Protein AF-A0A2T6ZGA3-F1 (afdb_monomer_lite)

Radius of gyration: 27.66 Å; chains: 1; bounding box: 71×68×69 Å

Sequence (304 aa):
MPIRYFTYHKRGYQYFLADLCYFVNLLLLLNIWIFPNSRRLMISTYCLAYGNNAWAIAMWRNSLVFHSLDKVTSLFIHIMPPVVLHCLVHLLDQDLVDSRFPSISRVKGVEKYGLIEMVIWATVPYGIWQLSYHLFITVRRREKIAAGRPTSFTWLRKSYSKTWIGKLVLRLPETAQEPAFMLIQYSYAVLTMLPCPFWFYHRSFSALFLTAVGLWSIYNGATYYIDVFGKRFQNELEQLKKDVAKWQSSPRLNESNEDTKYLEPLNLTTKTITETTATDRGEKKLDGSEVRERTITSSVTTET

Organism: Tuber borchii (NCBI:txid42251)

pLDDT: mean 79.25, std 21.62, range [29.56, 98.12]

Structure (mmCIF, N/CA/C/O backbone):
data_AF-A0A2T6ZGA3-F1
#
_entry.id   AF-A0A2T6ZGA3-F1
#
loop_
_atom_site.group_PDB
_atom_site.id
_atom_site.type_symbol
_atom_site.label_atom_id
_atom_site.label_alt_id
_atom_site.label_comp_id
_atom_site.label_asym_id
_atom_site.label_entity_id
_atom_site.label_seq_id
_atom_site.pdbx_PDB_ins_code
_atom_site.Cartn_x
_atom_site.Cartn_y
_atom_site.Cartn_z
_atom_site.occupancy
_atom_site.B_iso_or_equiv
_atom_site.auth_seq_id
_atom_site.auth_comp_id
_atom_site.auth_asym_id
_atom_site.auth_atom_id
_atom_site.pdbx_PDB_model_num
ATOM 1 N N . MET A 1 1 ? -6.926 9.440 -11.689 1.00 72.88 1 MET A N 1
ATOM 2 C CA . MET A 1 1 ? -7.323 8.086 -12.148 1.00 72.88 1 MET A CA 1
ATOM 3 C C . MET A 1 1 ? -7.643 7.998 -13.643 1.00 72.88 1 MET A C 1
ATOM 5 O O . MET A 1 1 ? -7.033 7.147 -14.284 1.00 72.88 1 MET A O 1
ATOM 9 N N . PRO A 1 2 ? -8.487 8.865 -14.241 1.00 79.62 2 PRO A N 1
ATOM 10 C CA . PRO A 1 2 ? -8.852 8.759 -15.664 1.00 79.62 2 PRO A CA 1
ATOM 11 C C . PRO A 1 2 ? -7.653 8.813 -16.623 1.00 79.62 2 PRO A C 1
ATOM 13 O O . PRO A 1 2 ? -7.498 7.947 -17.476 1.00 79.62 2 PRO A O 1
ATOM 16 N N . ILE A 1 3 ? -6.725 9.754 -16.414 1.00 80.81 3 ILE A N 1
ATOM 17 C CA . ILE A 1 3 ? -5.500 9.880 -17.229 1.00 80.81 3 ILE A CA 1
ATOM 18 C C . ILE A 1 3 ? -4.675 8.585 -17.212 1.00 80.81 3 ILE A C 1
ATOM 20 O O . ILE A 1 3 ? -4.192 8.130 -18.251 1.00 80.81 3 ILE A O 1
ATOM 24 N N . ARG A 1 4 ? -4.542 7.956 -16.038 1.00 82.94 4 ARG A N 1
ATOM 25 C CA . ARG A 1 4 ? -3.807 6.695 -15.884 1.00 82.94 4 ARG A CA 1
ATOM 26 C C . ARG A 1 4 ? -4.521 5.543 -16.583 1.00 82.94 4 ARG A C 1
ATOM 28 O O . ARG A 1 4 ? -3.853 4.765 -17.252 1.00 82.94 4 ARG A O 1
ATOM 35 N N . TYR A 1 5 ? -5.852 5.483 -16.502 1.00 80.88 5 TYR A N 1
ATOM 36 C CA . TYR A 1 5 ? -6.657 4.508 -17.242 1.00 80.88 5 TYR A CA 1
ATOM 37 C C . TYR A 1 5 ? -6.384 4.593 -18.749 1.00 80.88 5 TYR A C 1
ATOM 39 O O . TYR A 1 5 ? -5.987 3.591 -19.345 1.00 80.88 5 TYR A O 1
ATOM 47 N N . PHE A 1 6 ? -6.480 5.782 -19.351 1.00 83.50 6 PHE A N 1
ATOM 48 C CA . PHE A 1 6 ? -6.209 5.961 -20.783 1.00 83.50 6 PHE A CA 1
ATOM 49 C C . PHE A 1 6 ? -4.754 5.650 -21.155 1.00 83.50 6 PHE A C 1
ATOM 51 O O . PHE A 1 6 ? -4.496 4.926 -22.117 1.00 83.50 6 PHE A O 1
ATOM 58 N N . THR A 1 7 ? -3.794 6.149 -20.375 1.00 79.12 7 THR A N 1
ATOM 59 C CA . THR A 1 7 ? -2.362 5.934 -20.636 1.00 79.12 7 THR A CA 1
ATOM 60 C C . THR A 1 7 ? -1.991 4.452 -20.550 1.00 79.12 7 THR A C 1
ATOM 62 O O . THR A 1 7 ? -1.248 3.953 -21.393 1.00 79.12 7 THR A O 1
ATOM 65 N N . TYR A 1 8 ? -2.528 3.717 -19.572 1.00 79.62 8 TYR A N 1
ATOM 66 C CA . TYR A 1 8 ? -2.206 2.300 -19.385 1.00 79.62 8 TYR A CA 1
ATOM 67 C C . TYR A 1 8 ? -2.860 1.430 -20.451 1.00 79.62 8 TYR A C 1
ATOM 69 O O . TYR A 1 8 ? -2.229 0.483 -20.907 1.00 79.62 8 TYR A O 1
ATOM 77 N N . HIS A 1 9 ? -4.062 1.779 -20.917 1.00 79.75 9 HIS A N 1
ATOM 78 C CA . HIS A 1 9 ? -4.669 1.105 -22.066 1.00 79.75 9 HIS A CA 1
ATOM 79 C C . HIS A 1 9 ? -3.848 1.316 -23.342 1.00 79.75 9 HIS A C 1
ATOM 81 O O . HIS A 1 9 ? -3.574 0.347 -24.045 1.00 79.75 9 HIS A O 1
ATOM 87 N N . LYS A 1 10 ? -3.372 2.544 -23.602 1.00 80.00 10 LYS A N 1
ATOM 88 C CA . LYS A 1 10 ? -2.491 2.829 -24.750 1.00 80.00 10 LYS A CA 1
ATOM 89 C C . LYS A 1 10 ? -1.162 2.066 -24.681 1.00 80.00 10 LYS A C 1
ATOM 91 O O . LYS A 1 10 ? -0.664 1.625 -25.707 1.00 80.00 10 LYS A O 1
ATOM 96 N N . ARG A 1 11 ? -0.602 1.882 -23.479 1.00 74.38 11 ARG A N 1
ATOM 97 C CA . ARG A 1 11 ? 0.666 1.158 -23.252 1.00 74.38 11 ARG A CA 1
ATOM 98 C C . ARG A 1 11 ? 0.510 -0.363 -23.101 1.00 74.38 11 ARG A C 1
ATOM 100 O O . ARG A 1 11 ? 1.510 -1.061 -22.981 1.00 74.38 11 ARG A O 1
ATOM 107 N N . GLY A 1 12 ? -0.718 -0.887 -23.075 1.00 72.69 12 GLY A N 1
ATOM 108 C CA . GLY A 1 12 ? -0.993 -2.311 -22.843 1.00 72.69 12 GLY A CA 1
ATOM 109 C C . GLY A 1 12 ? -0.899 -2.767 -21.376 1.00 72.69 12 GLY A C 1
ATOM 110 O O . GLY A 1 12 ? -1.036 -3.961 -21.108 1.00 72.69 12 GLY A O 1
ATOM 111 N N . TYR A 1 13 ? -0.722 -1.838 -20.431 1.00 72.75 13 TYR A N 1
ATOM 112 C CA . TYR A 1 13 ? -0.588 -2.065 -18.984 1.00 72.75 13 TYR A CA 1
ATOM 113 C C . TYR A 1 13 ? -1.923 -2.098 -18.223 1.00 72.75 13 TYR A C 1
ATOM 115 O O . TYR A 1 13 ? -1.934 -2.045 -16.996 1.00 72.75 13 TYR A O 1
ATOM 123 N N . GLN A 1 14 ? -3.070 -2.190 -18.903 1.00 73.88 14 GLN A N 1
ATOM 124 C CA . GLN A 1 14 ? -4.384 -2.095 -18.250 1.00 73.88 14 GLN A CA 1
ATOM 125 C C . GLN A 1 14 ? -4.624 -3.097 -17.104 1.00 73.88 14 GLN A C 1
ATOM 127 O O . GLN A 1 14 ? -5.413 -2.807 -16.212 1.00 73.88 14 GLN A O 1
ATOM 132 N N . TYR A 1 15 ? -3.942 -4.247 -17.085 1.00 74.25 15 TYR A N 1
ATOM 133 C CA . TYR A 1 15 ? -4.119 -5.250 -16.028 1.00 74.25 15 TYR A CA 1
ATOM 134 C C . TYR A 1 15 ? -3.478 -4.862 -14.689 1.00 74.25 15 TYR A C 1
ATOM 136 O O . TYR A 1 15 ? -3.926 -5.348 -13.657 1.00 74.25 15 TYR A O 1
ATOM 144 N N . PHE A 1 16 ? -2.526 -3.925 -14.682 1.00 72.19 16 PHE A N 1
ATOM 145 C CA . PHE A 1 16 ? -1.988 -3.348 -13.445 1.00 72.19 16 PHE A CA 1
ATOM 146 C C . PHE A 1 16 ? -3.025 -2.490 -12.699 1.00 72.19 16 PHE A C 1
ATOM 148 O O . PHE A 1 16 ? -2.904 -2.273 -11.500 1.00 72.19 16 PHE A O 1
ATOM 155 N N . LEU A 1 17 ? -4.091 -2.021 -13.368 1.00 76.69 17 LEU A N 1
ATOM 156 C CA . LEU A 1 17 ? -5.188 -1.315 -12.685 1.00 76.69 17 LEU A CA 1
ATOM 157 C C . LEU A 1 17 ? -6.078 -2.254 -11.857 1.00 76.69 17 LEU A C 1
ATOM 159 O O . LEU A 1 17 ? -6.877 -1.773 -11.059 1.00 76.69 17 LEU A O 1
ATOM 163 N N . ALA A 1 18 ? -5.951 -3.571 -12.041 1.00 78.50 18 ALA A N 1
ATOM 164 C CA . ALA A 1 18 ? -6.666 -4.574 -11.257 1.00 78.50 18 ALA A CA 1
ATOM 165 C C . ALA A 1 18 ? -5.862 -5.056 -10.034 1.00 78.50 18 ALA A C 1
ATOM 167 O O . ALA A 1 18 ? -6.292 -5.987 -9.354 1.00 78.50 18 ALA A O 1
ATOM 168 N N . ASP A 1 19 ? -4.703 -4.451 -9.755 1.00 85.06 19 ASP A N 1
ATOM 169 C CA . ASP A 1 19 ? -3.862 -4.832 -8.623 1.00 85.06 19 ASP A CA 1
ATOM 170 C C . ASP A 1 19 ? -4.505 -4.522 -7.267 1.00 85.06 19 ASP A C 1
ATOM 172 O O . ASP A 1 19 ? -5.371 -3.651 -7.130 1.00 85.06 19 ASP A O 1
ATOM 176 N N . LEU A 1 20 ? -4.029 -5.231 -6.238 1.00 89.50 20 LEU A N 1
ATOM 177 C CA . LEU A 1 20 ? -4.560 -5.173 -4.878 1.00 89.50 20 LEU A CA 1
ATOM 178 C C . LEU A 1 20 ? -4.612 -3.745 -4.332 1.00 89.50 20 LEU A C 1
ATOM 180 O O . LEU A 1 20 ? -5.568 -3.388 -3.654 1.00 89.50 20 LEU A O 1
ATOM 184 N N . CYS A 1 21 ? -3.634 -2.896 -4.657 1.00 93.69 21 CYS A N 1
ATOM 185 C CA . CYS A 1 21 ? -3.604 -1.529 -4.149 1.00 93.69 21 CYS A CA 1
ATOM 186 C C . CYS A 1 21 ? -4.828 -0.712 -4.583 1.00 93.69 21 CYS A C 1
ATOM 188 O O . CYS A 1 21 ? -5.388 0.014 -3.760 1.00 93.69 21 CYS A O 1
ATOM 190 N N . TYR A 1 22 ? -5.314 -0.882 -5.815 1.00 92.50 22 TYR A N 1
ATOM 191 C CA . TYR A 1 22 ? -6.553 -0.249 -6.275 1.00 92.50 22 TYR A CA 1
ATOM 192 C C . TYR A 1 22 ? -7.775 -0.793 -5.546 1.00 92.50 22 TYR A C 1
ATOM 194 O O . TYR A 1 22 ? -8.650 -0.022 -5.149 1.00 92.50 22 TYR A O 1
ATOM 202 N N . PHE A 1 23 ? -7.806 -2.103 -5.313 1.00 94.31 23 PHE A N 1
ATOM 203 C CA . PHE A 1 23 ? -8.872 -2.734 -4.549 1.00 94.31 23 PHE A CA 1
ATOM 204 C C . PHE A 1 23 ? -8.909 -2.232 -3.098 1.00 94.31 23 PHE A C 1
ATOM 206 O O . PHE A 1 23 ? -9.973 -1.887 -2.601 1.00 94.31 23 PHE A O 1
ATOM 213 N N . VAL A 1 24 ? -7.761 -2.071 -2.441 1.00 96.75 24 VAL A N 1
ATOM 214 C CA . VAL A 1 24 ? -7.677 -1.517 -1.079 1.00 96.75 24 VAL A CA 1
ATOM 215 C C . VAL A 1 24 ? -8.142 -0.061 -1.020 1.00 96.75 24 VAL A C 1
ATOM 217 O O . VAL A 1 24 ? -8.832 0.317 -0.078 1.00 96.75 24 VAL A O 1
ATOM 220 N N . ASN A 1 25 ? -7.831 0.754 -2.034 1.00 96.75 25 ASN A N 1
ATOM 221 C CA . ASN A 1 25 ? -8.381 2.113 -2.126 1.00 96.75 25 ASN A CA 1
ATOM 222 C C . ASN A 1 25 ? -9.912 2.085 -2.250 1.00 96.75 25 ASN A C 1
ATOM 224 O O . ASN A 1 25 ? -10.588 2.881 -1.604 1.00 96.75 25 ASN A O 1
ATOM 228 N N . LEU A 1 26 ? -10.468 1.154 -3.033 1.00 95.81 26 LEU A N 1
ATOM 229 C CA . LEU A 1 26 ? -11.916 0.955 -3.105 1.00 95.81 26 LEU A CA 1
ATOM 230 C C . LEU A 1 26 ? -12.490 0.538 -1.743 1.00 95.81 26 LEU A C 1
ATOM 232 O O . LEU A 1 26 ? -13.457 1.147 -1.299 1.00 95.81 26 LEU A O 1
ATOM 236 N N . LEU A 1 27 ? -11.886 -0.439 -1.056 1.00 97.31 27 LEU A N 1
ATOM 237 C CA . LEU A 1 27 ? -12.316 -0.857 0.284 1.00 97.31 27 LEU A CA 1
ATOM 238 C C . LEU A 1 27 ? -12.306 0.309 1.277 1.00 97.31 27 LEU A C 1
ATOM 240 O O . LEU A 1 27 ? -13.245 0.452 2.054 1.00 97.31 27 LEU A O 1
ATOM 244 N N . LEU A 1 28 ? -11.295 1.179 1.209 1.00 97.88 28 LEU A N 1
ATOM 245 C CA . LEU A 1 28 ? -11.229 2.386 2.028 1.00 97.88 28 LEU A CA 1
ATOM 246 C C . LEU A 1 28 ? -12.389 3.339 1.744 1.00 97.88 28 LEU A C 1
ATOM 248 O O . LEU A 1 28 ? -13.027 3.813 2.681 1.00 97.88 28 LEU A O 1
ATOM 252 N N . LEU A 1 29 ? -12.690 3.598 0.471 1.00 97.44 29 LEU A N 1
ATOM 253 C CA . LEU A 1 29 ? -13.830 4.435 0.100 1.00 97.44 29 LEU A CA 1
ATOM 254 C C . LEU A 1 29 ? -15.151 3.819 0.574 1.00 97.44 29 LEU A C 1
ATOM 256 O O . LEU A 1 29 ? -15.982 4.526 1.135 1.00 97.44 29 LEU A O 1
ATOM 260 N N . LEU A 1 30 ? -15.326 2.505 0.416 1.00 97.25 30 LEU A N 1
ATOM 261 C CA . LEU A 1 30 ? -16.498 1.789 0.919 1.00 97.25 30 LEU A CA 1
ATOM 262 C C . LEU A 1 30 ? -16.607 1.891 2.443 1.00 97.25 30 LEU A C 1
ATOM 264 O O . LEU A 1 30 ? -17.697 2.122 2.957 1.00 97.25 30 LEU A O 1
ATOM 268 N N . ASN A 1 31 ? -15.491 1.760 3.159 1.00 96.94 31 ASN A N 1
ATOM 269 C CA . ASN A 1 31 ? -15.450 1.859 4.612 1.00 96.94 31 ASN A CA 1
ATOM 270 C C . ASN A 1 31 ? -15.825 3.260 5.110 1.00 96.94 31 ASN A C 1
ATOM 272 O O . ASN A 1 31 ? -16.554 3.380 6.083 1.00 96.94 31 ASN A O 1
ATOM 276 N N . ILE A 1 32 ? -15.345 4.313 4.445 1.00 96.62 32 ILE A N 1
ATOM 277 C CA . ILE A 1 32 ? -15.604 5.701 4.853 1.00 96.62 32 ILE A CA 1
ATOM 278 C C . ILE A 1 32 ? -17.030 6.128 4.489 1.00 96.62 32 ILE A C 1
ATOM 280 O O . ILE A 1 32 ? -17.708 6.742 5.308 1.00 96.62 32 ILE A O 1
ATOM 284 N N . TRP A 1 33 ? -17.482 5.824 3.270 1.00 96.75 33 TRP A N 1
ATOM 285 C CA . TRP A 1 33 ? -18.684 6.444 2.707 1.00 96.75 33 TRP A CA 1
ATOM 286 C C . TRP A 1 33 ? -19.931 5.567 2.748 1.00 96.75 33 TRP A C 1
ATOM 288 O O . TRP A 1 33 ? -21.031 6.102 2.839 1.00 96.75 33 TRP A O 1
ATOM 298 N N . ILE A 1 34 ? -19.788 4.242 2.657 1.00 97.19 34 ILE A N 1
ATOM 299 C CA . ILE A 1 34 ? -20.939 3.338 2.486 1.00 97.19 34 ILE A CA 1
ATOM 300 C C . ILE A 1 34 ? -21.188 2.507 3.746 1.00 97.19 34 ILE A C 1
ATOM 302 O O . ILE A 1 34 ? -22.327 2.360 4.182 1.00 97.19 34 ILE A O 1
ATOM 306 N N . PHE A 1 35 ? -20.130 1.983 4.365 1.00 96.88 35 PHE A N 1
ATOM 307 C CA . PHE A 1 35 ? -20.232 1.052 5.489 1.00 96.88 35 PHE A CA 1
ATOM 308 C C . PHE A 1 35 ? -19.373 1.454 6.705 1.00 96.88 35 PHE A C 1
ATOM 310 O O . PHE A 1 35 ? -18.651 0.603 7.232 1.00 96.88 35 PHE A O 1
ATOM 317 N N . PRO A 1 36 ? -19.490 2.689 7.238 1.00 95.81 36 PRO A N 1
ATOM 318 C CA . PRO A 1 36 ? -18.692 3.145 8.387 1.00 95.81 36 PRO A CA 1
ATOM 319 C C . PRO A 1 36 ? -18.967 2.374 9.686 1.00 95.81 36 PRO A C 1
ATOM 321 O O . PRO A 1 36 ? -18.167 2.408 10.621 1.00 95.81 36 PRO A O 1
ATOM 324 N N . ASN A 1 37 ? -20.079 1.637 9.745 1.00 95.56 37 ASN A N 1
ATOM 325 C CA . ASN A 1 37 ? -20.452 0.757 10.853 1.00 95.56 37 ASN A CA 1
ATOM 326 C C . ASN A 1 37 ? -19.821 -0.646 10.771 1.00 95.56 37 ASN A C 1
ATOM 328 O O . ASN A 1 37 ? -19.872 -1.413 11.737 1.00 95.56 37 ASN A O 1
ATOM 332 N N . SER A 1 38 ? -19.237 -1.021 9.628 1.00 96.81 38 SER A N 1
ATOM 333 C CA . SER A 1 38 ? -18.737 -2.377 9.400 1.00 96.81 38 SER A CA 1
ATOM 334 C C . SER A 1 38 ? -17.347 -2.578 10.003 1.00 96.81 38 SER A C 1
ATOM 336 O O . SER A 1 38 ? -16.323 -2.299 9.387 1.00 96.81 38 SER A O 1
ATOM 338 N N . ARG A 1 39 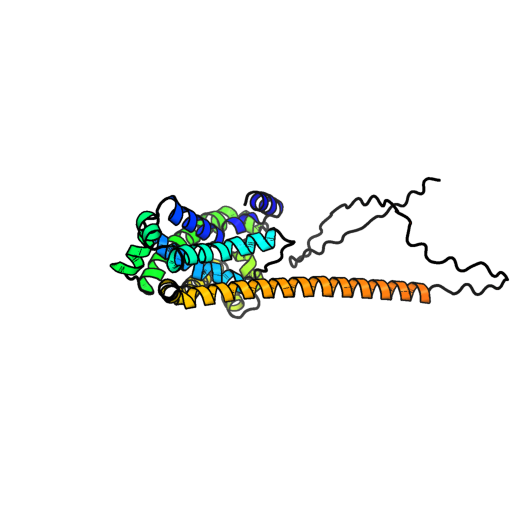? -17.310 -3.152 11.209 1.00 95.12 39 ARG A N 1
ATOM 339 C CA . ARG A 1 39 ? -16.074 -3.519 11.930 1.00 95.12 39 ARG A CA 1
ATOM 340 C C . ARG A 1 39 ? -15.138 -4.400 11.101 1.00 95.12 39 ARG A C 1
ATOM 342 O O . ARG A 1 39 ? -13.933 -4.174 11.059 1.00 95.12 39 ARG A O 1
ATOM 349 N N . ARG A 1 40 ? -15.719 -5.389 10.413 1.00 95.31 40 ARG A N 1
ATOM 350 C CA . ARG A 1 40 ? -14.988 -6.354 9.581 1.00 95.31 40 ARG A CA 1
ATOM 351 C C . ARG A 1 40 ? -14.334 -5.660 8.392 1.00 95.31 40 ARG A C 1
ATOM 353 O O . ARG A 1 40 ? -13.159 -5.896 8.133 1.00 95.31 40 ARG A O 1
ATOM 360 N N . LEU A 1 41 ? -15.065 -4.779 7.702 1.00 96.56 41 LEU A N 1
ATOM 361 C CA . LEU A 1 41 ? -14.519 -4.016 6.579 1.00 96.56 41 LEU A CA 1
ATOM 362 C C . LEU A 1 41 ? -13.421 -3.054 7.042 1.00 96.56 41 LEU A C 1
ATOM 364 O O . LEU A 1 41 ? -12.376 -2.995 6.398 1.00 96.56 41 LEU A O 1
ATOM 368 N N . MET A 1 42 ? -13.626 -2.362 8.165 1.00 96.81 42 MET A N 1
ATOM 369 C CA . MET A 1 42 ? -12.647 -1.435 8.731 1.00 96.81 42 MET A CA 1
ATOM 370 C C . MET A 1 42 ? -11.325 -2.144 9.041 1.00 96.81 42 MET A C 1
ATOM 372 O O . MET A 1 42 ? -10.288 -1.743 8.512 1.00 96.81 42 MET A O 1
ATOM 376 N N . ILE A 1 43 ? -11.361 -3.245 9.801 1.00 96.38 43 ILE A N 1
ATOM 377 C CA . ILE A 1 43 ? -10.153 -4.015 10.136 1.00 96.38 43 ILE A CA 1
ATOM 378 C C . ILE A 1 43 ? -9.482 -4.586 8.892 1.00 96.38 43 ILE A C 1
ATOM 380 O O . ILE A 1 43 ? -8.267 -4.469 8.739 1.00 96.38 43 ILE A O 1
ATOM 384 N N . SER A 1 44 ? -10.264 -5.157 7.975 1.00 96.75 44 SER A N 1
ATOM 385 C CA . SER A 1 44 ? -9.712 -5.733 6.748 1.00 96.75 44 SER A CA 1
ATOM 386 C C . SER A 1 44 ? -8.997 -4.679 5.908 1.00 96.75 44 SER A C 1
ATOM 388 O O . SER A 1 44 ? -7.887 -4.901 5.429 1.00 96.75 44 SER A O 1
ATOM 390 N N . THR A 1 45 ? -9.619 -3.506 5.764 1.00 97.75 45 THR A N 1
ATOM 391 C CA . THR A 1 45 ? -9.040 -2.365 5.050 1.00 97.75 45 THR A CA 1
ATOM 392 C C . THR A 1 45 ? -7.781 -1.880 5.755 1.00 97.75 45 THR A C 1
ATOM 394 O O . THR A 1 45 ? -6.783 -1.623 5.087 1.00 97.75 45 THR A O 1
ATOM 397 N N . TYR A 1 46 ? -7.792 -1.799 7.090 1.00 97.75 46 TYR A N 1
ATOM 398 C CA . TYR A 1 46 ? -6.632 -1.386 7.873 1.00 97.75 46 TYR A CA 1
ATOM 399 C C . TYR A 1 46 ? -5.437 -2.318 7.660 1.00 97.75 46 TYR A C 1
ATOM 401 O O . TYR A 1 46 ? -4.356 -1.855 7.294 1.00 97.75 46 TYR A O 1
ATOM 409 N N . CYS A 1 47 ? -5.643 -3.628 7.804 1.00 97.38 47 CYS A N 1
ATOM 410 C CA . CYS A 1 47 ? -4.604 -4.634 7.597 1.00 97.38 47 CYS A CA 1
ATOM 411 C C . CYS A 1 47 ? -4.069 -4.646 6.166 1.00 97.38 47 CYS A C 1
ATOM 413 O O . CYS A 1 47 ? -2.860 -4.694 5.971 1.00 97.38 47 CYS A O 1
ATOM 415 N N . LEU A 1 48 ? -4.934 -4.556 5.154 1.00 97.19 48 LEU A N 1
ATOM 416 C CA . LEU A 1 48 ? -4.484 -4.523 3.761 1.00 97.19 48 LEU A CA 1
ATOM 417 C C . LEU A 1 48 ? -3.762 -3.211 3.408 1.00 97.19 48 LEU A C 1
ATOM 419 O O . LEU A 1 48 ? -2.817 -3.218 2.618 1.00 97.19 48 LEU A O 1
ATOM 423 N N . ALA A 1 49 ? -4.171 -2.084 3.995 1.00 97.81 49 ALA A N 1
ATOM 424 C CA . ALA A 1 49 ? -3.532 -0.790 3.774 1.00 97.81 49 ALA A CA 1
ATOM 425 C C . ALA A 1 49 ? -2.145 -0.703 4.434 1.00 97.81 49 ALA A C 1
ATOM 427 O O . ALA A 1 49 ? -1.181 -0.301 3.784 1.00 97.81 49 ALA A O 1
ATOM 428 N N . TYR A 1 50 ? -2.029 -1.092 5.706 1.00 96.94 50 TYR A N 1
ATOM 429 C CA . TYR A 1 50 ? -0.757 -1.067 6.438 1.00 96.94 50 TYR A CA 1
ATOM 430 C C . TYR A 1 50 ? 0.165 -2.237 6.088 1.00 96.94 50 TYR A C 1
ATOM 432 O O . TYR A 1 50 ? 1.377 -2.060 6.033 1.00 96.94 50 TYR A O 1
ATOM 440 N N . GLY A 1 51 ? -0.394 -3.421 5.849 1.00 94.56 51 GLY A N 1
ATOM 441 C CA . GLY A 1 51 ? 0.353 -4.607 5.451 1.00 94.56 51 GLY A CA 1
ATOM 442 C C . GLY A 1 51 ? 0.739 -4.529 3.982 1.00 94.56 51 GLY A C 1
ATOM 443 O O . GLY A 1 51 ? 1.846 -4.141 3.633 1.00 94.56 51 GLY A O 1
ATOM 444 N N . ASN A 1 52 ? -0.181 -4.847 3.080 1.00 93.31 52 ASN A N 1
ATOM 445 C CA . ASN A 1 52 ? 0.163 -4.973 1.667 1.00 93.31 52 ASN A CA 1
ATOM 446 C C . ASN A 1 52 ? 0.565 -3.645 1.015 1.00 93.31 52 ASN A C 1
ATOM 448 O O . ASN A 1 52 ? 1.613 -3.575 0.371 1.00 93.31 52 ASN A O 1
ATOM 452 N N . ASN A 1 53 ? -0.255 -2.597 1.146 1.00 94.69 53 ASN A N 1
ATOM 453 C CA . ASN A 1 53 ? -0.033 -1.364 0.387 1.00 94.69 53 ASN A CA 1
ATOM 454 C C . ASN A 1 53 ? 1.204 -0.593 0.864 1.00 94.69 53 ASN A C 1
ATOM 456 O O . ASN A 1 53 ? 2.009 -0.178 0.031 1.00 94.69 53 ASN A O 1
ATOM 460 N N . ALA A 1 54 ? 1.379 -0.402 2.173 1.00 95.38 54 ALA A N 1
ATOM 461 C CA . ALA A 1 54 ? 2.520 0.355 2.683 1.00 95.38 54 ALA A CA 1
ATOM 462 C C . ALA A 1 54 ? 3.852 -0.364 2.410 1.00 95.38 54 ALA A C 1
ATOM 464 O O . ALA A 1 54 ? 4.796 0.255 1.918 1.00 95.38 54 ALA A O 1
ATOM 465 N N . TRP A 1 55 ? 3.926 -1.682 2.631 1.00 94.19 55 TRP A N 1
ATOM 466 C CA . TRP A 1 55 ? 5.144 -2.451 2.347 1.00 94.19 55 TRP A CA 1
ATOM 467 C C . TRP A 1 55 ? 5.466 -2.547 0.853 1.00 94.19 55 TRP A C 1
ATOM 469 O O . TRP A 1 55 ? 6.640 -2.581 0.473 1.00 94.19 55 TRP A O 1
ATOM 479 N N . ALA A 1 56 ? 4.451 -2.501 -0.012 1.00 90.94 56 ALA A N 1
ATOM 480 C CA . ALA A 1 56 ? 4.637 -2.417 -1.456 1.00 90.94 56 ALA A CA 1
ATOM 481 C C . ALA A 1 56 ? 5.446 -1.170 -1.881 1.00 90.94 56 ALA A C 1
ATOM 483 O O . ALA A 1 56 ? 6.137 -1.218 -2.898 1.00 90.94 56 ALA A O 1
ATOM 484 N N . ILE A 1 57 ? 5.463 -0.086 -1.093 1.00 91.38 57 ILE A N 1
ATOM 485 C CA . ILE A 1 57 ? 6.333 1.077 -1.350 1.00 91.38 57 ILE A CA 1
ATOM 486 C C . ILE A 1 57 ? 7.809 0.670 -1.332 1.00 91.38 57 ILE A C 1
ATOM 488 O O . ILE A 1 57 ? 8.562 1.039 -2.235 1.00 91.38 57 ILE A O 1
ATOM 492 N N . ALA A 1 58 ? 8.214 -0.111 -0.330 1.00 88.62 58 ALA A N 1
ATOM 493 C CA . ALA A 1 58 ? 9.581 -0.595 -0.205 1.00 88.62 58 ALA A CA 1
ATOM 494 C C . ALA A 1 58 ? 9.881 -1.692 -1.236 1.00 88.62 58 ALA A C 1
ATOM 496 O O . ALA A 1 58 ? 10.888 -1.605 -1.939 1.00 88.62 58 ALA A O 1
ATOM 497 N N . MET A 1 59 ? 8.984 -2.678 -1.377 1.00 85.62 59 MET A N 1
ATOM 498 C CA . MET A 1 59 ? 9.157 -3.811 -2.295 1.00 85.62 59 MET A CA 1
ATOM 499 C C . MET A 1 59 ? 9.319 -3.364 -3.751 1.00 85.62 59 MET A C 1
ATOM 501 O O . MET A 1 59 ? 10.255 -3.791 -4.424 1.00 85.62 59 MET A O 1
ATOM 505 N N . TRP A 1 60 ? 8.430 -2.495 -4.238 1.00 84.62 60 TRP A N 1
ATOM 506 C CA . TRP A 1 60 ? 8.458 -2.022 -5.626 1.00 84.62 60 TRP A CA 1
ATOM 507 C C . TRP A 1 60 ? 9.320 -0.776 -5.815 1.00 84.62 60 TRP A C 1
ATOM 509 O O . TRP A 1 60 ? 9.347 -0.211 -6.909 1.00 84.62 60 TRP A O 1
ATOM 519 N N . ARG A 1 61 ? 10.020 -0.344 -4.755 1.00 87.00 61 ARG A N 1
ATOM 520 C CA . ARG A 1 61 ? 10.832 0.878 -4.729 1.00 87.00 61 ARG A CA 1
ATOM 521 C C . ARG A 1 61 ? 10.064 2.068 -5.304 1.00 87.00 61 ARG A C 1
ATOM 523 O O . ARG A 1 61 ? 10.557 2.781 -6.178 1.00 87.00 61 ARG A O 1
ATOM 530 N N . ASN A 1 62 ? 8.826 2.256 -4.845 1.00 89.94 62 ASN A N 1
ATOM 531 C CA . ASN A 1 62 ? 8.031 3.405 -5.255 1.00 89.94 62 ASN A CA 1
ATOM 532 C C . ASN A 1 62 ? 8.756 4.684 -4.819 1.00 89.94 62 ASN A C 1
ATOM 534 O O . ASN A 1 62 ? 9.195 4.810 -3.673 1.00 89.94 62 ASN A O 1
ATOM 538 N N . SER A 1 63 ? 8.874 5.622 -5.755 1.00 90.69 63 SER A N 1
ATOM 539 C CA . SER A 1 63 ? 9.674 6.836 -5.602 1.00 90.69 63 SER A CA 1
ATOM 540 C C . SER A 1 63 ? 8.792 8.071 -5.675 1.00 90.69 63 SER A C 1
ATOM 542 O O . SER A 1 63 ? 7.959 8.187 -6.581 1.00 90.69 63 SER A O 1
ATOM 544 N N . LEU A 1 64 ? 9.028 9.031 -4.783 1.00 92.75 64 LEU A N 1
ATOM 545 C CA . LEU A 1 64 ? 8.438 10.359 -4.895 1.00 92.75 64 LEU A CA 1
ATOM 546 C C . LEU A 1 64 ? 9.242 11.191 -5.903 1.00 92.75 64 LEU A C 1
ATOM 548 O O . LEU A 1 64 ? 10.336 11.662 -5.610 1.00 92.75 64 LEU A O 1
ATOM 552 N N . VAL A 1 65 ? 8.701 11.349 -7.111 1.00 91.44 65 VAL A N 1
ATOM 553 C CA . VAL A 1 65 ? 9.346 12.076 -8.215 1.00 91.44 65 VAL A CA 1
ATOM 554 C C . VAL A 1 65 ? 8.373 13.119 -8.750 1.00 91.44 65 VAL A C 1
ATOM 556 O O . VAL A 1 65 ? 7.501 12.796 -9.553 1.00 91.44 65 VAL A O 1
ATOM 559 N N . PHE A 1 66 ? 8.508 14.370 -8.307 1.00 87.50 66 PHE A N 1
ATOM 560 C CA . PHE A 1 66 ? 7.498 15.418 -8.514 1.00 87.50 66 PHE A CA 1
ATOM 561 C C . PHE A 1 66 ? 7.189 15.730 -9.986 1.00 87.50 66 PHE A C 1
ATOM 563 O O . PHE A 1 66 ? 6.061 16.089 -10.306 1.00 87.50 66 PHE A O 1
ATOM 570 N N . HIS A 1 67 ? 8.147 15.536 -10.899 1.00 86.31 67 HIS A N 1
ATOM 571 C CA . HIS A 1 67 ? 7.935 15.765 -12.335 1.00 86.31 67 HIS A CA 1
ATOM 572 C C . HIS A 1 67 ? 7.223 14.606 -13.056 1.00 86.31 67 HIS A C 1
ATOM 574 O O . HIS A 1 67 ? 6.903 14.718 -14.238 1.00 86.31 67 HIS A O 1
ATOM 580 N N . SER A 1 68 ? 6.991 13.474 -12.382 1.00 88.31 68 SER A N 1
ATOM 581 C CA . SER A 1 68 ? 6.378 12.285 -12.976 1.00 88.31 68 SER A CA 1
ATOM 582 C C . SER A 1 68 ? 5.048 11.960 -12.306 1.00 88.31 68 SER A C 1
ATOM 584 O O . SER A 1 68 ? 4.994 11.304 -11.263 1.00 88.31 68 SER A O 1
ATOM 586 N N . LEU A 1 69 ? 3.947 12.352 -12.954 1.00 87.75 69 LEU A N 1
ATOM 587 C CA . LEU A 1 69 ? 2.596 12.041 -12.476 1.00 87.75 69 LEU A CA 1
ATOM 588 C C . LEU A 1 69 ? 2.356 10.537 -12.302 1.00 87.75 69 LEU A C 1
ATOM 590 O O . LEU A 1 69 ? 1.625 10.142 -11.399 1.00 87.75 69 LEU A O 1
ATOM 594 N N . ASP A 1 70 ? 2.967 9.684 -13.127 1.00 86.44 70 ASP A N 1
ATOM 595 C CA . ASP A 1 70 ? 2.824 8.229 -13.005 1.00 86.44 70 ASP A CA 1
ATOM 596 C C . ASP A 1 70 ? 3.501 7.690 -11.734 1.00 86.44 70 ASP A C 1
ATOM 598 O O . ASP A 1 70 ? 2.900 6.896 -11.003 1.00 86.44 70 ASP A O 1
ATOM 602 N N . LYS A 1 71 ? 4.707 8.179 -11.409 1.00 88.69 71 LYS A N 1
ATOM 603 C CA . LYS A 1 71 ? 5.423 7.812 -10.176 1.00 88.69 71 LYS A CA 1
ATOM 604 C C . LYS A 1 71 ? 4.704 8.339 -8.938 1.00 88.69 71 LYS A C 1
ATOM 606 O O . LYS A 1 71 ? 4.453 7.563 -8.019 1.00 88.69 71 LYS A O 1
ATOM 611 N N . VAL A 1 72 ? 4.277 9.603 -8.957 1.00 92.50 72 VAL A N 1
ATOM 612 C CA . VAL A 1 72 ? 3.500 10.206 -7.862 1.00 92.50 72 VAL A CA 1
ATOM 613 C C . VAL A 1 72 ? 2.187 9.457 -7.659 1.00 92.50 72 VAL A C 1
ATOM 615 O O . VAL A 1 72 ? 1.903 9.024 -6.549 1.00 92.50 72 VAL A O 1
ATOM 618 N N . THR A 1 73 ? 1.417 9.204 -8.723 1.00 91.62 73 THR A N 1
ATOM 619 C CA . THR A 1 73 ? 0.151 8.459 -8.606 1.00 91.62 73 THR A CA 1
ATOM 620 C C . THR A 1 73 ? 0.394 7.055 -8.055 1.00 91.62 73 THR A C 1
ATOM 622 O O . THR A 1 73 ? -0.384 6.582 -7.235 1.00 91.62 73 THR A O 1
ATOM 625 N N . SER A 1 74 ? 1.462 6.378 -8.492 1.00 91.19 74 SER A N 1
ATOM 626 C CA . SER A 1 74 ? 1.821 5.045 -7.988 1.00 91.19 74 SER A CA 1
ATOM 627 C C . SER A 1 74 ? 2.176 5.073 -6.511 1.00 91.19 74 SER A C 1
ATOM 629 O O . SER A 1 74 ? 1.731 4.204 -5.780 1.00 91.19 74 SER A O 1
ATOM 631 N N . LEU A 1 75 ? 2.912 6.072 -6.036 1.00 94.38 75 LEU A N 1
ATOM 632 C CA . LEU A 1 75 ? 3.176 6.210 -4.609 1.00 94.38 75 LEU A CA 1
ATOM 633 C C . LEU A 1 75 ? 1.886 6.508 -3.827 1.00 94.38 75 LEU A C 1
ATOM 635 O O . LEU A 1 75 ? 1.623 5.863 -2.817 1.00 94.38 75 LEU A O 1
ATOM 639 N N . PHE A 1 76 ? 1.050 7.421 -4.326 1.00 94.75 76 PHE A N 1
ATOM 640 C CA . PHE A 1 76 ? -0.172 7.870 -3.650 1.00 94.75 76 PHE A CA 1
ATOM 641 C C . PHE A 1 76 ? -1.172 6.740 -3.411 1.00 94.75 76 PHE A C 1
ATOM 643 O O . PHE A 1 76 ? -1.682 6.614 -2.303 1.00 94.75 76 PHE A O 1
ATOM 650 N N . ILE A 1 77 ? -1.410 5.872 -4.399 1.00 95.12 77 ILE A N 1
ATOM 651 C CA . ILE A 1 77 ? -2.320 4.726 -4.216 1.00 95.12 77 ILE A CA 1
ATOM 652 C C . ILE A 1 77 ? -1.826 3.742 -3.140 1.00 95.12 77 ILE A C 1
ATOM 654 O O . ILE A 1 77 ? -2.632 3.001 -2.584 1.00 95.12 77 ILE A O 1
ATOM 658 N N . HIS A 1 78 ? -0.528 3.736 -2.822 1.00 96.00 78 HIS A N 1
ATOM 659 C CA . HIS A 1 78 ? 0.041 2.882 -1.782 1.00 96.00 78 HIS A CA 1
ATOM 660 C C . HIS A 1 78 ? 0.092 3.580 -0.414 1.00 96.00 78 HIS A C 1
ATOM 662 O O . HIS A 1 78 ? -0.271 2.966 0.585 1.00 96.00 78 HIS A O 1
ATOM 668 N N . ILE A 1 79 ? 0.495 4.855 -0.357 1.00 96.69 79 ILE A N 1
ATOM 669 C CA . ILE A 1 79 ? 0.709 5.577 0.910 1.00 96.69 79 ILE A CA 1
ATOM 670 C C . ILE A 1 79 ? -0.547 6.268 1.455 1.00 96.69 79 ILE A C 1
ATOM 672 O O . ILE A 1 79 ? -0.713 6.356 2.667 1.00 96.69 79 ILE A O 1
ATOM 676 N N . MET A 1 80 ? -1.461 6.737 0.599 1.00 97.12 80 MET A N 1
ATOM 677 C CA . MET A 1 80 ? -2.629 7.494 1.066 1.00 97.12 80 MET A CA 1
ATOM 678 C C . MET A 1 80 ? -3.598 6.659 1.906 1.00 97.12 80 MET A C 1
ATOM 680 O O . MET A 1 80 ? -4.057 7.179 2.922 1.00 97.12 80 MET A O 1
ATOM 684 N N . PRO A 1 81 ? -3.902 5.388 1.572 1.00 97.69 81 PRO A N 1
ATOM 685 C CA . PRO A 1 81 ? -4.794 4.595 2.407 1.00 97.69 81 PRO A CA 1
ATOM 686 C C . PRO A 1 81 ? -4.353 4.461 3.872 1.00 97.69 81 PRO A C 1
ATOM 688 O O . PRO A 1 81 ? -5.155 4.790 4.750 1.00 97.69 81 PRO A O 1
ATOM 691 N N . PRO A 1 82 ? -3.108 4.045 4.185 1.00 97.50 82 PRO A N 1
ATOM 692 C CA . PRO A 1 82 ? -2.682 3.943 5.575 1.00 97.50 82 PRO A CA 1
ATOM 693 C C . PRO A 1 82 ? -2.542 5.318 6.252 1.00 97.50 82 PRO A C 1
ATOM 695 O O . PRO A 1 82 ? -2.812 5.406 7.447 1.00 97.50 82 PRO A O 1
ATOM 698 N N . VAL A 1 83 ? -2.227 6.398 5.518 1.00 98.12 83 VAL A N 1
ATOM 699 C CA . VAL A 1 83 ? -2.241 7.778 6.055 1.00 98.12 83 VAL A CA 1
ATOM 700 C C . VAL A 1 83 ? -3.649 8.204 6.473 1.00 98.12 83 VAL A C 1
ATOM 702 O O . VAL A 1 83 ? -3.839 8.657 7.598 1.00 98.12 83 VAL A O 1
ATOM 705 N N . VAL A 1 84 ? -4.654 8.014 5.614 1.00 98.06 84 VAL A N 1
ATOM 706 C CA . VAL A 1 84 ? -6.052 8.341 5.945 1.00 98.06 84 VAL A CA 1
ATOM 707 C C . VAL A 1 84 ? -6.506 7.546 7.164 1.00 98.06 84 VAL A C 1
ATOM 709 O O . VAL A 1 84 ? -7.061 8.109 8.102 1.00 98.06 84 VAL A O 1
ATOM 712 N N . LEU A 1 85 ? -6.216 6.246 7.190 1.00 98.06 85 LEU A N 1
ATOM 713 C CA . LEU A 1 85 ? -6.542 5.398 8.332 1.00 98.06 85 LEU A CA 1
ATOM 714 C C . LEU A 1 85 ? -5.786 5.807 9.600 1.00 98.06 85 LEU A C 1
ATOM 716 O O . LEU A 1 85 ? -6.362 5.731 10.677 1.00 98.06 85 LEU A O 1
ATOM 720 N N . HIS A 1 86 ? -4.542 6.285 9.499 1.00 98.12 86 HIS A N 1
ATOM 721 C CA . HIS A 1 86 ? -3.821 6.841 10.646 1.00 98.12 86 HIS A CA 1
ATOM 722 C C . HIS A 1 86 ? -4.572 8.024 11.245 1.00 98.12 86 HIS A C 1
ATOM 724 O O . HIS A 1 86 ? -4.810 8.060 12.451 1.00 98.12 86 HIS A O 1
ATOM 730 N N . CYS A 1 87 ? -4.981 8.964 10.389 1.00 97.75 87 CYS A N 1
ATOM 731 C CA . CYS A 1 87 ? -5.738 10.135 10.799 1.00 97.75 87 CYS A CA 1
ATOM 732 C C . CYS A 1 87 ? -7.051 9.732 11.472 1.00 97.75 87 CYS A C 1
ATOM 734 O O . CYS A 1 87 ? -7.306 10.167 12.589 1.00 97.75 87 CYS A O 1
ATOM 736 N N . LEU A 1 88 ? -7.833 8.851 10.842 1.00 97.00 88 LEU A N 1
ATOM 737 C CA . LEU A 1 88 ? -9.114 8.391 11.382 1.00 97.00 88 LEU A CA 1
ATOM 738 C C . LEU A 1 88 ? -8.967 7.638 12.710 1.00 97.00 88 LEU A C 1
ATOM 740 O O . LEU A 1 88 ? -9.781 7.815 13.606 1.00 97.00 88 LEU A O 1
ATOM 744 N N . VAL A 1 89 ? -7.946 6.789 12.838 1.00 96.69 89 VAL A N 1
ATOM 745 C CA . VAL A 1 89 ? -7.782 5.910 14.002 1.00 96.69 89 VAL A CA 1
ATOM 746 C C . VAL A 1 89 ? -7.088 6.617 15.170 1.00 96.69 89 VAL A C 1
ATOM 748 O O . VAL A 1 89 ? -7.358 6.265 16.318 1.00 96.69 89 VAL A O 1
ATOM 751 N N . HIS A 1 90 ? -6.180 7.567 14.921 1.00 97.00 90 HIS A N 1
ATOM 752 C CA . HIS A 1 90 ? -5.288 8.105 15.961 1.00 97.00 90 HIS A CA 1
ATOM 753 C C . HIS A 1 90 ? -5.279 9.629 16.132 1.00 97.00 90 HIS A C 1
ATOM 755 O O . HIS A 1 90 ? -4.740 10.087 17.143 1.00 97.00 90 HIS A O 1
ATOM 761 N N . LEU A 1 91 ? -5.774 10.409 15.164 1.00 97.00 91 LEU A N 1
ATOM 762 C CA . LEU A 1 91 ? -5.721 11.878 15.223 1.00 97.00 91 LEU A CA 1
ATOM 763 C C . LEU A 1 91 ? -7.093 12.543 15.250 1.00 97.00 91 LEU A C 1
ATOM 765 O O . LEU A 1 91 ? -7.189 13.664 15.739 1.00 97.00 91 LEU A O 1
ATOM 769 N N . LEU A 1 92 ? -8.115 11.899 14.689 1.00 96.12 92 LEU A N 1
ATOM 770 C CA . LEU A 1 92 ? -9.458 12.451 14.662 1.00 96.12 92 LEU A CA 1
ATOM 771 C C . LEU A 1 92 ? -10.034 12.502 16.078 1.00 96.12 92 LEU A C 1
ATOM 773 O O . LEU A 1 92 ? -9.800 11.597 16.878 1.00 96.12 92 LEU A O 1
ATOM 777 N N . ASP A 1 93 ? -10.780 13.566 16.358 1.00 96.31 93 ASP A N 1
ATOM 778 C CA . ASP A 1 93 ? -11.454 13.735 17.636 1.00 96.31 93 ASP A CA 1
ATOM 779 C C . ASP A 1 93 ? -12.455 12.600 17.902 1.00 96.31 93 ASP A C 1
ATOM 781 O O . ASP A 1 93 ? -13.138 12.132 16.984 1.00 96.31 93 ASP A O 1
ATOM 785 N N . GLN A 1 94 ? -12.521 12.152 19.155 1.00 93.75 94 GLN A N 1
ATOM 786 C CA . GLN A 1 94 ? -13.237 10.933 19.526 1.00 93.75 94 GLN A CA 1
ATOM 787 C C . GLN A 1 94 ? -14.749 11.059 19.283 1.00 93.75 94 GLN A C 1
ATOM 789 O O . GLN A 1 94 ? -15.345 10.120 18.755 1.00 93.75 94 GLN A O 1
ATOM 794 N N . ASP A 1 95 ? -15.345 12.230 19.529 1.00 95.75 95 ASP A N 1
ATOM 795 C CA . ASP A 1 95 ? -16.776 12.467 19.285 1.00 95.75 95 ASP A CA 1
ATOM 796 C C . ASP A 1 95 ? -17.114 12.358 17.789 1.00 95.75 95 ASP A C 1
ATOM 798 O O . ASP A 1 95 ? -18.165 11.844 17.376 1.00 95.75 95 ASP A O 1
ATOM 802 N N . LEU A 1 96 ? -16.189 12.797 16.931 1.00 95.50 96 LEU A N 1
ATOM 803 C CA . LEU A 1 96 ? -16.338 12.682 15.486 1.00 95.50 96 LEU A CA 1
ATOM 804 C C . LEU A 1 96 ? -16.138 11.238 15.006 1.00 95.50 96 LEU A C 1
ATOM 806 O O . LEU A 1 96 ? -16.844 10.791 14.098 1.00 95.50 96 LEU A O 1
ATOM 810 N N . VAL A 1 97 ? -15.212 10.490 15.614 1.00 96.12 97 VAL A N 1
ATOM 811 C CA . VAL A 1 97 ? -15.049 9.054 15.342 1.00 96.12 97 VAL A CA 1
ATOM 812 C C . VAL A 1 97 ? -16.315 8.297 15.735 1.00 96.12 97 VAL A C 1
ATOM 814 O O . VAL A 1 97 ? -16.817 7.519 14.929 1.00 96.12 97 VAL A O 1
ATOM 817 N N . ASP A 1 98 ? -16.880 8.548 16.912 1.00 95.00 98 ASP A N 1
ATOM 818 C CA . ASP A 1 98 ? -18.070 7.841 17.395 1.00 95.00 98 ASP A CA 1
ATOM 819 C C . ASP A 1 98 ? -19.315 8.144 16.557 1.00 95.00 98 ASP A C 1
ATOM 821 O O . ASP A 1 98 ? -20.098 7.243 16.251 1.00 95.00 98 ASP A O 1
ATOM 825 N N . SER A 1 99 ? -19.473 9.393 16.114 1.00 95.81 99 SER A N 1
ATOM 826 C CA . SER A 1 99 ? -20.616 9.801 15.291 1.00 95.81 99 SER A CA 1
ATOM 827 C C . SER A 1 99 ? -20.499 9.394 13.816 1.00 95.81 99 SER A C 1
ATOM 829 O O . SER A 1 99 ? -21.507 9.049 13.196 1.00 95.81 99 SER A O 1
ATOM 831 N N . ARG A 1 100 ? -19.297 9.433 13.220 1.00 95.62 100 ARG A N 1
ATOM 832 C CA . ARG A 1 100 ? -19.100 9.222 11.768 1.00 95.62 100 ARG A CA 1
ATOM 833 C C . ARG A 1 100 ? -18.460 7.885 11.419 1.00 95.62 100 ARG A C 1
ATOM 835 O O . ARG A 1 100 ? -18.768 7.334 10.366 1.00 95.62 100 ARG A O 1
ATOM 842 N N . PHE A 1 101 ? -17.592 7.359 12.279 1.00 96.19 101 PHE A N 1
ATOM 843 C CA . PHE A 1 101 ? -16.813 6.135 12.057 1.00 96.19 101 PHE A CA 1
ATOM 844 C C . PHE A 1 101 ? -16.886 5.163 13.253 1.00 96.19 101 PHE A C 1
ATOM 846 O O . PHE A 1 101 ? -15.851 4.666 13.713 1.00 96.19 101 PHE A O 1
ATOM 853 N N . PRO A 1 102 ? -18.094 4.822 13.742 1.00 95.75 102 PRO A N 1
ATOM 854 C CA . PRO A 1 102 ? -18.286 4.069 14.987 1.00 95.75 102 PRO A CA 1
ATOM 855 C C . PRO A 1 102 ? -17.636 2.679 14.981 1.00 95.75 102 PRO A C 1
ATOM 857 O O . PRO A 1 102 ? -17.377 2.106 16.040 1.00 95.75 102 PRO A O 1
ATOM 860 N N . SER A 1 103 ? -17.356 2.102 13.805 1.00 96.00 103 SER A N 1
ATOM 861 C CA . SER A 1 103 ? -16.615 0.838 13.711 1.00 96.00 103 SER A CA 1
ATOM 862 C C . SER A 1 103 ? -15.221 0.912 14.338 1.00 96.00 103 SER A C 1
ATOM 864 O O . SER A 1 103 ? -14.782 -0.082 14.910 1.00 96.00 103 SER A O 1
ATOM 866 N N . ILE A 1 104 ? -14.542 2.061 14.272 1.00 95.81 104 ILE A N 1
ATOM 867 C CA . ILE A 1 104 ? -13.195 2.248 14.828 1.00 95.81 104 ILE A CA 1
ATOM 868 C C . ILE A 1 104 ? -13.242 2.146 16.354 1.00 95.81 104 ILE A C 1
ATOM 870 O O . ILE A 1 104 ? -12.508 1.349 16.945 1.00 95.81 104 ILE A O 1
ATOM 874 N N . SER A 1 105 ? -14.140 2.899 16.988 1.00 94.25 105 SER A N 1
ATOM 875 C CA . SER A 1 105 ? -14.289 2.918 18.445 1.00 94.25 105 SER A CA 1
ATOM 876 C C . SER A 1 105 ? -14.777 1.593 18.999 1.00 94.25 105 SER A C 1
ATOM 878 O O . SER A 1 105 ? -14.256 1.123 20.008 1.00 94.25 105 SER A O 1
ATOM 880 N N . ARG A 1 106 ? -15.723 0.940 18.311 1.00 93.88 106 ARG A N 1
ATOM 881 C CA . ARG A 1 106 ? -16.179 -0.403 18.690 1.00 93.88 106 ARG A CA 1
ATOM 882 C C . ARG A 1 106 ? -15.015 -1.383 18.720 1.00 93.88 106 ARG A C 1
ATOM 884 O O . ARG A 1 106 ? -14.802 -2.032 19.742 1.00 93.88 106 ARG A O 1
ATOM 891 N N . VAL A 1 107 ? -14.197 -1.395 17.667 1.00 94.12 107 VAL A N 1
ATOM 892 C CA . VAL A 1 107 ? -13.052 -2.304 17.601 1.00 94.12 107 VAL A CA 1
ATOM 893 C C . VAL A 1 107 ? -12.024 -2.012 18.692 1.00 94.12 107 VAL A C 1
ATOM 895 O O . VAL A 1 107 ? -11.500 -2.952 19.283 1.00 94.12 107 VAL A O 1
ATOM 898 N N . LYS A 1 108 ? -11.763 -0.739 19.008 1.00 90.25 108 LYS A N 1
ATOM 899 C CA . LYS A 1 108 ? -10.832 -0.367 20.084 1.00 90.25 108 LYS A CA 1
ATOM 900 C C . LYS A 1 108 ? -11.359 -0.663 21.489 1.00 90.25 108 LYS A C 1
ATOM 902 O O . LYS A 1 108 ? -10.587 -1.086 22.347 1.00 90.25 108 LYS A O 1
ATOM 907 N N . GLY A 1 109 ? -12.640 -0.407 21.739 1.00 86.81 109 GLY A N 1
ATOM 908 C CA . GLY A 1 109 ? -13.229 -0.454 23.076 1.00 86.81 109 GLY A CA 1
ATOM 909 C C . GLY A 1 109 ? -13.859 -1.798 23.433 1.00 86.81 109 GLY A C 1
ATOM 910 O O . GLY A 1 109 ? -13.637 -2.304 24.532 1.00 86.81 109 GLY A O 1
ATOM 911 N N . VAL A 1 110 ? -14.631 -2.373 22.508 1.00 87.44 110 VAL A N 1
ATOM 912 C CA . VAL A 1 110 ? -15.504 -3.528 22.754 1.00 87.44 110 VAL A CA 1
ATOM 913 C C . VAL A 1 110 ? -14.868 -4.820 22.259 1.00 87.44 110 VAL A C 1
ATOM 915 O O . VAL A 1 110 ? -14.638 -5.721 23.058 1.00 87.44 110 VAL A O 1
ATOM 918 N N . GLU A 1 111 ? -14.587 -4.935 20.956 1.00 87.56 111 GLU A N 1
ATOM 919 C CA . GLU A 1 111 ? -14.146 -6.220 20.395 1.00 87.56 111 GLU A CA 1
ATOM 920 C C . GLU A 1 111 ? -12.672 -6.522 20.649 1.00 87.56 111 GLU A C 1
ATOM 922 O O . GLU A 1 111 ? -12.324 -7.690 20.797 1.00 87.56 111 GLU A O 1
ATOM 927 N N . LYS A 1 112 ? -11.818 -5.490 20.678 1.00 86.88 112 LYS A N 1
ATOM 928 C CA . LYS A 1 112 ? -10.369 -5.606 20.902 1.00 86.88 112 LYS A CA 1
ATOM 929 C C . LYS A 1 112 ? -9.737 -6.717 20.059 1.00 86.88 112 LYS A C 1
ATOM 931 O O . LYS A 1 112 ? -9.042 -7.586 20.580 1.00 86.88 112 LYS A O 1
ATOM 936 N N . TYR A 1 113 ? -10.002 -6.693 18.749 1.00 88.81 113 TYR A N 1
ATOM 937 C CA . TYR A 1 113 ? -9.495 -7.709 17.828 1.00 88.81 113 TYR A CA 1
ATOM 938 C C . TYR A 1 113 ? -7.981 -7.888 17.966 1.00 88.81 113 TYR A C 1
ATOM 940 O O . TYR A 1 113 ? -7.221 -6.915 17.907 1.00 88.81 113 TYR A O 1
ATOM 948 N N . GLY A 1 114 ? -7.563 -9.140 18.140 1.00 90.06 114 GLY A N 1
ATOM 949 C CA . GLY A 1 114 ? -6.170 -9.541 18.156 1.00 90.06 114 GLY A CA 1
ATOM 950 C C . GLY A 1 114 ? -5.638 -9.800 16.750 1.00 90.06 114 GLY A C 1
ATOM 951 O O . GLY A 1 114 ? -6.289 -9.558 15.731 1.00 90.06 114 GLY A O 1
ATOM 952 N N . LEU A 1 115 ? -4.409 -10.306 16.695 1.00 91.19 115 LEU A N 1
ATOM 953 C CA . LEU A 1 115 ? -3.722 -10.590 15.439 1.00 91.19 115 LEU A CA 1
ATOM 954 C C . LEU A 1 115 ? -4.484 -11.588 14.563 1.00 91.19 115 LEU A C 1
ATOM 956 O O . LEU A 1 115 ? -4.641 -11.359 13.365 1.00 91.19 115 LEU A O 1
ATOM 960 N N . ILE A 1 116 ? -4.948 -12.687 15.156 1.00 92.75 116 ILE A N 1
ATOM 961 C CA . ILE A 1 116 ? -5.570 -13.784 14.414 1.00 92.75 116 ILE A CA 1
ATOM 962 C C . ILE A 1 116 ? -6.870 -13.301 13.773 1.00 92.75 116 ILE A C 1
ATOM 964 O O . ILE A 1 116 ? -7.080 -13.505 12.579 1.00 92.75 116 ILE A O 1
ATOM 968 N N . GLU A 1 117 ? -7.713 -12.596 14.525 1.00 92.19 117 GLU A N 1
ATOM 969 C CA . GLU A 1 117 ? -8.977 -12.067 14.022 1.00 92.19 117 GLU A CA 1
ATOM 970 C C . GLU A 1 117 ? -8.745 -11.038 12.918 1.00 92.19 117 GLU A C 1
ATOM 972 O O . GLU A 1 117 ? -9.417 -11.079 11.886 1.00 92.19 117 GLU A O 1
ATOM 977 N N . MET A 1 118 ? -7.777 -10.137 13.107 1.00 93.50 118 MET A N 1
ATOM 978 C CA . MET A 1 118 ? -7.439 -9.124 12.110 1.00 93.50 118 MET A CA 1
ATOM 979 C C . MET A 1 118 ? -6.957 -9.748 10.796 1.00 93.50 118 MET A C 1
ATOM 981 O O . MET A 1 118 ? -7.424 -9.352 9.727 1.00 93.50 118 MET A O 1
ATOM 985 N N . VAL A 1 119 ? -6.090 -10.763 10.869 1.00 93.62 119 VAL A N 1
ATOM 986 C CA . VAL A 1 119 ? -5.610 -11.494 9.687 1.00 93.62 119 VAL A CA 1
ATOM 987 C C . VAL A 1 119 ? -6.753 -12.254 9.016 1.00 93.62 119 VAL A C 1
ATOM 989 O O . VAL A 1 119 ? -6.930 -12.112 7.811 1.00 93.62 119 VAL A O 1
ATOM 992 N N . ILE A 1 120 ? -7.577 -12.995 9.767 1.00 94.06 120 ILE A N 1
ATOM 993 C CA . ILE A 1 120 ? -8.701 -13.762 9.202 1.00 94.06 120 ILE A CA 1
ATOM 994 C C . ILE A 1 120 ? -9.660 -12.844 8.446 1.00 94.06 120 ILE A C 1
ATOM 996 O O . ILE A 1 120 ? -10.039 -13.143 7.310 1.00 94.06 120 ILE A O 1
ATOM 1000 N N . TRP A 1 121 ? -10.044 -11.714 9.047 1.00 94.31 121 TRP A N 1
ATOM 1001 C CA . TRP A 1 121 ? -10.955 -10.785 8.389 1.00 94.31 121 TRP A CA 1
ATOM 1002 C C . TRP A 1 121 ? -10.325 -10.158 7.151 1.00 94.31 121 TRP A C 1
ATOM 1004 O O . TRP A 1 121 ? -11.006 -10.079 6.134 1.00 94.31 121 TRP A O 1
ATOM 1014 N N . ALA A 1 122 ? -9.035 -9.811 7.185 1.00 94.50 122 ALA A N 1
ATOM 1015 C CA . ALA A 1 122 ? -8.318 -9.279 6.029 1.00 94.50 122 ALA A CA 1
ATOM 1016 C C . ALA A 1 122 ? -8.137 -10.301 4.890 1.00 94.50 122 ALA A C 1
ATOM 1018 O O . ALA A 1 122 ? -8.154 -9.924 3.712 1.00 94.50 122 ALA A O 1
ATOM 1019 N N . THR A 1 123 ? -8.035 -11.590 5.219 1.00 94.12 123 THR A N 1
ATOM 1020 C CA . THR A 1 123 ? -7.957 -12.682 4.243 1.00 94.12 123 THR A CA 1
ATOM 1021 C C . THR A 1 123 ? -9.212 -12.780 3.382 1.00 94.12 123 THR A C 1
ATOM 1023 O O . THR A 1 123 ? -9.102 -13.117 2.207 1.00 94.12 123 THR A O 1
ATOM 1026 N N . VAL A 1 124 ? -10.399 -12.453 3.902 1.00 94.69 124 VAL A N 1
ATOM 1027 C CA . VAL A 1 124 ? -11.653 -12.549 3.132 1.00 94.69 124 VAL A CA 1
ATOM 1028 C C . VAL A 1 124 ? -11.653 -11.631 1.894 1.00 94.69 124 VAL A C 1
ATOM 1030 O O . VAL A 1 124 ? -11.751 -12.150 0.779 1.00 94.69 124 VAL A O 1
ATOM 1033 N N . PRO A 1 125 ? -11.506 -10.295 2.010 1.00 94.69 125 PRO A N 1
ATOM 1034 C CA . PRO A 1 125 ? -11.437 -9.425 0.843 1.00 94.69 125 PRO A CA 1
ATOM 1035 C C . PRO A 1 125 ? -10.179 -9.668 0.006 1.00 94.69 125 PRO A C 1
ATOM 1037 O O . PRO A 1 125 ? -10.260 -9.560 -1.217 1.00 94.69 125 PRO A O 1
ATOM 1040 N N . TYR A 1 126 ? -9.049 -10.053 0.612 1.00 94.56 126 TYR A N 1
ATOM 1041 C CA . TYR A 1 126 ? -7.877 -10.482 -0.157 1.00 94.56 126 TYR A CA 1
ATOM 1042 C C . TYR A 1 126 ? -8.212 -11.674 -1.059 1.00 94.56 126 TYR A C 1
ATOM 1044 O O . TYR A 1 126 ? -7.903 -11.647 -2.244 1.00 94.56 126 TYR A O 1
ATOM 1052 N N . GLY A 1 127 ? -8.874 -12.700 -0.521 1.00 92.44 127 GLY A N 1
ATOM 1053 C CA . GLY A 1 127 ? -9.287 -13.892 -1.253 1.00 92.44 127 GLY A CA 1
ATOM 1054 C C . GLY A 1 127 ? -10.279 -13.564 -2.364 1.00 92.44 127 GLY A C 1
ATOM 1055 O O . GLY A 1 127 ? -10.103 -14.026 -3.488 1.00 92.44 127 GLY A O 1
ATOM 1056 N N . ILE A 1 128 ? -11.262 -12.696 -2.095 1.00 93.12 128 ILE A N 1
ATOM 1057 C CA . ILE A 1 128 ? -12.191 -12.195 -3.121 1.00 93.12 128 ILE A CA 1
ATOM 1058 C C . ILE A 1 128 ? -11.416 -11.531 -4.261 1.00 93.1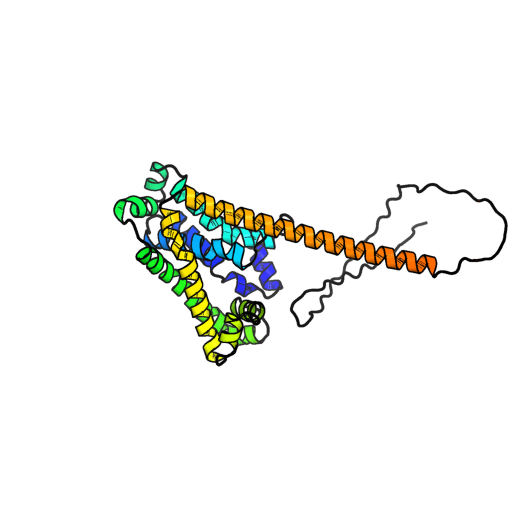2 128 ILE A C 1
ATOM 1060 O O . ILE A 1 128 ? -11.667 -11.833 -5.429 1.00 93.12 128 ILE A O 1
ATOM 1064 N N . TRP A 1 129 ? -10.459 -10.660 -3.939 1.00 93.88 129 TRP A N 1
ATOM 1065 C CA . TRP A 1 129 ? -9.616 -10.015 -4.940 1.00 93.88 129 TRP A CA 1
ATOM 1066 C C . TRP A 1 129 ? -8.753 -11.027 -5.702 1.00 93.88 129 TRP A C 1
ATOM 1068 O O . TRP A 1 129 ? -8.764 -11.022 -6.929 1.00 93.88 129 TRP A O 1
ATOM 1078 N N . GLN A 1 130 ? -8.065 -11.926 -4.998 1.00 90.81 130 GLN A N 1
ATOM 1079 C CA . GLN A 1 130 ? -7.164 -12.924 -5.573 1.00 90.81 130 GLN A CA 1
ATOM 1080 C C . GLN A 1 130 ? -7.906 -13.855 -6.540 1.00 90.81 130 GLN A C 1
ATOM 1082 O O . GLN A 1 130 ? -7.448 -14.078 -7.662 1.00 90.81 130 GLN A O 1
ATOM 1087 N N . LEU A 1 131 ? -9.075 -14.360 -6.137 1.00 88.62 131 LEU A N 1
ATOM 1088 C CA . LEU A 1 131 ? -9.924 -15.209 -6.971 1.00 88.62 131 LEU A CA 1
ATOM 1089 C C . LEU A 1 131 ? -10.486 -14.431 -8.161 1.00 88.62 131 LEU A C 1
ATOM 1091 O O . LEU A 1 131 ? -10.436 -14.921 -9.287 1.00 88.62 131 LEU A O 1
ATOM 1095 N N . SER A 1 132 ? -10.959 -13.201 -7.946 1.00 86.25 132 SER A N 1
ATOM 1096 C CA . SER A 1 132 ? -11.449 -12.346 -9.035 1.00 86.25 132 SER A CA 1
ATOM 1097 C C . SER A 1 132 ? -10.346 -12.062 -10.055 1.00 86.25 132 SER A C 1
ATOM 1099 O O . SER A 1 132 ? -10.566 -12.190 -11.259 1.00 86.25 132 SER A O 1
ATOM 1101 N N . TYR A 1 133 ? -9.139 -11.735 -9.596 1.00 85.38 133 TYR A N 1
ATOM 1102 C CA . TYR A 1 133 ? -7.985 -11.508 -10.459 1.00 85.38 133 TYR A CA 1
ATOM 1103 C C . TYR A 1 133 ? -7.641 -12.772 -11.249 1.00 85.38 133 TYR A C 1
ATOM 1105 O O . TYR A 1 133 ? -7.495 -12.721 -12.472 1.00 85.38 133 TYR A O 1
ATOM 1113 N N . HIS A 1 134 ? -7.577 -13.921 -10.576 1.00 82.56 134 HIS A N 1
ATOM 1114 C CA . HIS A 1 134 ? -7.278 -15.190 -11.225 1.00 82.56 134 HIS A CA 1
ATOM 1115 C C . HIS A 1 134 ? -8.320 -15.540 -12.300 1.00 82.56 134 HIS A C 1
ATOM 1117 O O . HIS A 1 134 ? -7.962 -15.806 -13.444 1.00 82.56 134 HIS A O 1
ATOM 1123 N N . LEU A 1 135 ? -9.613 -15.464 -11.985 1.00 82.00 135 LEU A N 1
ATOM 1124 C CA . LEU A 1 135 ? -10.682 -15.820 -12.920 1.00 82.00 135 LEU A CA 1
ATOM 1125 C C . LEU A 1 135 ? -10.779 -14.839 -14.100 1.00 82.00 135 LEU A C 1
ATOM 1127 O O . LEU A 1 135 ? -10.802 -15.249 -15.265 1.00 82.00 135 LEU A O 1
ATOM 1131 N N . PHE A 1 136 ? -10.819 -13.531 -13.832 1.00 76.81 136 PHE A N 1
ATOM 1132 C CA . PHE A 1 136 ? -11.074 -12.530 -14.872 1.00 76.81 136 PHE A CA 1
ATOM 1133 C C . PHE A 1 136 ? -9.841 -12.160 -15.692 1.00 76.81 136 PHE A C 1
ATOM 1135 O O . PHE A 1 136 ? -9.982 -11.824 -16.872 1.00 76.81 136 PHE A O 1
ATOM 1142 N N . ILE A 1 137 ? -8.650 -12.201 -15.095 1.00 74.62 137 ILE A N 1
ATOM 1143 C CA . ILE A 1 137 ? -7.403 -11.842 -15.772 1.00 74.62 137 ILE A CA 1
ATOM 1144 C C . ILE A 1 137 ? -6.659 -13.113 -16.160 1.00 74.62 137 ILE A C 1
ATOM 1146 O O . ILE A 1 137 ? -6.492 -13.383 -17.348 1.00 74.62 137 ILE A O 1
ATOM 1150 N N . THR A 1 138 ? -6.264 -13.926 -15.184 1.00 70.12 138 THR A N 1
ATOM 1151 C CA . THR A 1 138 ? -5.366 -15.058 -15.438 1.00 70.12 138 THR A CA 1
ATOM 1152 C C . THR A 1 138 ? -6.013 -16.170 -16.252 1.00 70.12 138 THR A C 1
ATOM 1154 O O . THR A 1 138 ? -5.314 -16.765 -17.055 1.00 70.12 138 THR A O 1
ATOM 1157 N N . VAL A 1 139 ? -7.314 -16.443 -16.114 1.00 70.25 139 VAL A N 1
ATOM 1158 C CA . VAL A 1 139 ? -8.014 -17.488 -16.887 1.00 70.25 139 VAL A CA 1
ATOM 1159 C C . VAL A 1 139 ? -8.647 -16.909 -18.154 1.00 70.25 139 VAL A C 1
ATOM 1161 O O . VAL A 1 139 ? -8.364 -17.362 -19.261 1.00 70.25 139 VAL A O 1
ATOM 1164 N N . ARG A 1 140 ? -9.459 -15.852 -18.039 1.00 70.25 140 ARG A N 1
ATOM 1165 C CA . ARG A 1 140 ? -10.215 -15.311 -19.187 1.00 70.25 140 ARG A CA 1
ATOM 1166 C C . ARG A 1 140 ? -9.373 -14.504 -20.185 1.00 70.25 140 ARG A C 1
ATOM 1168 O O . ARG A 1 140 ? -9.865 -14.143 -21.258 1.00 70.25 140 ARG A O 1
ATOM 1175 N N . ARG A 1 141 ? -8.135 -14.135 -19.844 1.00 68.50 141 ARG A N 1
ATOM 1176 C CA . ARG A 1 141 ? -7.246 -13.358 -20.728 1.00 68.50 141 ARG A CA 1
ATOM 1177 C C . ARG A 1 141 ? -5.944 -14.084 -21.058 1.00 68.50 141 ARG A C 1
ATOM 1179 O O . ARG A 1 141 ? -5.042 -13.423 -21.566 1.00 68.50 141 ARG A O 1
ATOM 1186 N N . ARG A 1 142 ? -5.869 -15.410 -20.861 1.00 66.62 142 ARG A N 1
ATOM 1187 C CA . ARG A 1 142 ? -4.678 -16.237 -21.158 1.00 66.62 142 ARG A CA 1
ATOM 1188 C C . ARG A 1 142 ? -4.089 -15.962 -22.531 1.00 66.62 142 ARG A C 1
ATOM 1190 O O . ARG A 1 142 ? -2.913 -15.643 -22.624 1.00 66.62 142 ARG A O 1
ATOM 1197 N N . GLU A 1 143 ? -4.918 -15.955 -23.567 1.00 59.16 143 GLU A N 1
ATOM 1198 C CA . GLU A 1 143 ? -4.481 -15.689 -24.944 1.00 59.16 143 GLU A CA 1
ATOM 1199 C C . GLU A 1 143 ? -3.848 -14.300 -25.106 1.00 59.16 143 GLU A C 1
ATOM 1201 O O . GLU A 1 143 ? -2.831 -14.140 -25.775 1.00 59.16 143 GLU A O 1
ATOM 1206 N N . LYS A 1 144 ? -4.395 -13.278 -24.435 1.00 62.59 144 LYS A N 1
ATOM 1207 C CA . LYS A 1 144 ? -3.847 -11.914 -24.486 1.00 62.59 144 LYS A CA 1
ATOM 1208 C C . LYS A 1 144 ? -2.562 -11.773 -23.671 1.00 62.59 144 LYS A C 1
ATOM 1210 O O . LYS A 1 144 ? -1.736 -10.928 -24.004 1.00 62.59 144 LYS A O 1
ATOM 1215 N N . ILE A 1 145 ? -2.414 -12.554 -22.604 1.00 64.69 145 ILE A N 1
ATOM 1216 C CA . ILE A 1 145 ? -1.192 -12.615 -21.794 1.00 64.69 145 ILE A CA 1
ATOM 1217 C C . ILE A 1 145 ? -0.094 -13.336 -22.588 1.00 64.69 145 ILE A C 1
ATOM 1219 O O . ILE A 1 145 ? 1.018 -12.824 -22.677 1.00 64.69 145 ILE A O 1
ATOM 1223 N N . ALA A 1 146 ? -0.433 -14.447 -23.252 1.00 63.38 146 ALA A N 1
ATOM 1224 C CA . ALA A 1 146 ? 0.452 -15.172 -24.164 1.00 63.38 146 ALA A CA 1
ATOM 1225 C C . ALA A 1 146 ? 0.887 -14.307 -25.361 1.00 63.38 146 ALA A C 1
ATOM 1227 O O . ALA A 1 146 ? 2.045 -14.349 -25.760 1.00 63.38 146 ALA A O 1
ATOM 1228 N N . ALA A 1 147 ? 0.009 -13.426 -25.852 1.00 64.12 147 ALA A N 1
ATOM 1229 C CA . ALA A 1 147 ? 0.331 -12.410 -26.859 1.00 64.12 147 ALA A CA 1
ATOM 1230 C C . ALA A 1 147 ? 1.225 -11.255 -26.340 1.00 64.12 147 ALA A C 1
ATOM 1232 O O . ALA A 1 147 ? 1.381 -10.236 -27.014 1.00 64.12 147 ALA A O 1
ATOM 1233 N N . GLY A 1 148 ? 1.793 -11.372 -25.134 1.00 67.62 148 GLY A N 1
ATOM 1234 C CA . GLY A 1 148 ? 2.786 -10.444 -24.595 1.00 67.62 148 GLY A CA 1
ATOM 1235 C C . GLY A 1 148 ? 2.223 -9.272 -23.792 1.00 67.62 148 GLY A C 1
ATOM 1236 O O . GLY A 1 148 ? 2.958 -8.317 -23.533 1.00 67.62 148 GLY A O 1
ATOM 1237 N N . ARG A 1 149 ? 0.945 -9.297 -23.377 1.00 67.69 149 ARG A N 1
ATOM 1238 C CA . ARG A 1 149 ? 0.422 -8.272 -22.457 1.00 67.69 149 ARG A CA 1
ATOM 1239 C C . ARG A 1 149 ? 0.871 -8.562 -21.023 1.00 67.69 149 ARG A C 1
ATOM 1241 O O . ARG A 1 149 ? 0.437 -9.565 -20.454 1.00 67.69 149 ARG A O 1
ATOM 1248 N N . PRO A 1 150 ? 1.673 -7.680 -20.408 1.00 70.38 150 PRO A N 1
ATOM 1249 C CA . PRO A 1 150 ? 2.207 -7.934 -19.083 1.00 70.38 150 PRO A CA 1
ATOM 1250 C C . PRO A 1 150 ? 1.112 -7.837 -18.016 1.00 70.38 150 PRO A C 1
ATOM 1252 O O . PRO A 1 150 ? 0.313 -6.899 -17.980 1.00 70.38 150 PRO A O 1
ATOM 1255 N N . THR A 1 151 ? 1.113 -8.824 -17.131 1.00 76.00 151 THR A N 1
ATOM 1256 C CA . THR A 1 151 ? 0.407 -8.847 -15.848 1.00 76.00 151 THR A CA 1
ATOM 1257 C C . THR A 1 151 ? 1.409 -8.808 -14.706 1.00 76.00 151 THR A C 1
ATOM 1259 O O . THR A 1 151 ? 2.591 -9.119 -14.887 1.00 76.00 151 THR A O 1
ATOM 1262 N N . SER A 1 152 ? 0.924 -8.508 -13.508 1.00 68.44 152 SER A N 1
ATOM 1263 C CA . SER A 1 152 ? 1.709 -8.498 -12.273 1.00 68.44 152 SER A CA 1
ATOM 1264 C C . SER A 1 152 ? 2.407 -9.844 -12.036 1.00 68.44 152 SER A C 1
ATOM 1266 O O . SER A 1 152 ? 3.571 -9.870 -11.642 1.00 68.44 152 SER A O 1
ATOM 1268 N N . PHE A 1 153 ? 1.762 -10.958 -12.410 1.00 71.19 153 PHE A N 1
ATOM 1269 C CA . PHE A 1 153 ? 2.368 -12.294 -12.412 1.00 71.19 153 PHE A CA 1
ATOM 1270 C C . PHE A 1 153 ? 3.552 -12.407 -13.383 1.00 71.19 153 PHE A C 1
ATOM 1272 O O . PHE A 1 153 ? 4.661 -12.749 -12.973 1.00 71.19 153 PHE A O 1
ATOM 1279 N N . THR A 1 154 ? 3.352 -12.084 -14.668 1.00 70.25 154 THR A N 1
ATOM 1280 C CA . THR A 1 154 ? 4.430 -12.183 -15.674 1.00 70.25 154 THR A CA 1
ATOM 1281 C C . THR A 1 154 ? 5.603 -11.255 -15.354 1.00 70.25 154 THR A C 1
ATOM 1283 O O . THR A 1 154 ? 6.761 -11.627 -15.545 1.00 70.25 154 THR A O 1
ATOM 1286 N N . TRP A 1 155 ? 5.311 -10.071 -14.807 1.00 70.75 155 TRP A N 1
ATOM 1287 C CA . TRP A 1 155 ? 6.319 -9.108 -14.392 1.00 70.75 155 TRP A CA 1
ATOM 1288 C C . TRP A 1 155 ? 7.120 -9.636 -13.205 1.00 70.75 155 TRP A C 1
ATOM 1290 O O . TRP A 1 155 ? 8.345 -9.670 -13.273 1.00 70.75 155 TRP A O 1
ATOM 1300 N N . LEU A 1 156 ? 6.458 -10.118 -12.146 1.00 68.94 156 LEU A N 1
ATOM 1301 C CA . LEU A 1 156 ? 7.151 -10.615 -10.958 1.00 68.94 156 LEU A CA 1
ATOM 1302 C C . LEU A 1 156 ? 7.957 -11.889 -11.268 1.00 68.94 156 LEU A C 1
ATOM 1304 O O . LEU A 1 156 ? 9.106 -11.990 -10.837 1.00 68.94 156 LEU A O 1
ATOM 1308 N N . ARG A 1 157 ? 7.433 -12.799 -12.105 1.00 73.25 157 ARG A N 1
ATOM 1309 C CA . ARG A 1 157 ? 8.174 -13.977 -12.599 1.00 73.25 157 ARG A CA 1
ATOM 1310 C C . ARG A 1 157 ? 9.465 -13.576 -13.316 1.00 73.25 157 ARG A C 1
ATOM 1312 O O . ARG A 1 157 ? 10.511 -14.169 -13.058 1.00 73.25 157 ARG A O 1
ATOM 1319 N N . LYS A 1 158 ? 9.418 -12.556 -14.181 1.00 75.88 158 LYS A N 1
ATOM 1320 C CA . LYS A 1 158 ? 10.602 -12.054 -14.896 1.00 75.88 158 LYS A CA 1
ATOM 1321 C C . LYS A 1 158 ? 11.580 -11.367 -13.940 1.00 75.88 158 LYS A C 1
ATOM 1323 O O . LYS A 1 158 ? 12.753 -11.744 -13.897 1.00 75.88 158 LYS A O 1
ATOM 1328 N N . SER A 1 159 ? 11.092 -10.415 -13.147 1.00 72.19 159 SER A N 1
ATOM 1329 C CA . SER A 1 159 ? 11.902 -9.579 -12.255 1.00 72.19 159 SER A CA 1
ATOM 1330 C C . SER A 1 159 ? 12.602 -10.376 -11.152 1.00 72.19 159 SER A C 1
ATOM 1332 O O . SER A 1 159 ? 13.735 -10.059 -10.801 1.00 72.19 159 SER A O 1
ATOM 1334 N N . TYR A 1 160 ? 11.980 -11.447 -10.647 1.00 71.69 160 TYR A N 1
ATOM 1335 C CA . TYR A 1 160 ? 12.525 -12.256 -9.550 1.00 71.69 160 TYR A CA 1
ATOM 1336 C C . TYR A 1 160 ? 13.077 -13.615 -9.988 1.00 71.69 160 TY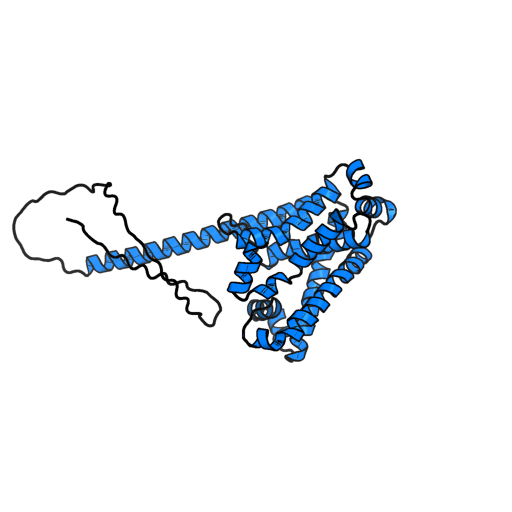R A C 1
ATOM 1338 O O . TYR A 1 160 ? 13.521 -14.383 -9.134 1.00 71.69 160 TYR A O 1
ATOM 1346 N N . SER A 1 161 ? 13.141 -13.893 -11.294 1.00 76.81 161 SER A N 1
ATOM 1347 C CA . SER A 1 161 ? 13.662 -15.149 -11.868 1.00 76.81 161 SER A CA 1
ATOM 1348 C C . SER A 1 161 ? 15.042 -15.568 -11.339 1.00 76.81 161 SER A C 1
ATOM 1350 O O . SER A 1 161 ? 15.351 -16.755 -11.269 1.00 76.81 161 SER A O 1
ATOM 1352 N N . LYS A 1 162 ? 15.872 -14.600 -10.931 1.00 75.56 162 LYS A N 1
ATOM 1353 C CA . LYS A 1 162 ? 17.236 -14.831 -10.430 1.00 75.56 162 LYS A CA 1
ATOM 1354 C C . LYS A 1 162 ? 17.326 -15.071 -8.916 1.00 75.56 162 LYS A C 1
ATOM 1356 O O . LYS A 1 162 ? 18.366 -15.538 -8.452 1.00 75.56 162 LYS A O 1
ATOM 1361 N N . THR A 1 163 ? 16.274 -14.778 -8.152 1.00 82.38 163 THR A N 1
ATOM 1362 C CA . THR A 1 163 ? 16.238 -14.995 -6.690 1.00 82.38 163 THR A CA 1
ATOM 1363 C C . THR A 1 163 ? 16.088 -16.478 -6.348 1.00 82.38 163 THR A C 1
ATOM 1365 O O . THR A 1 163 ? 15.639 -17.247 -7.197 1.00 82.38 163 THR A O 1
ATOM 1368 N N . TRP A 1 164 ? 16.426 -16.910 -5.120 1.00 78.94 164 TRP A N 1
ATOM 1369 C CA . TRP A 1 164 ? 16.211 -18.320 -4.743 1.00 78.94 164 TRP A CA 1
ATOM 1370 C C . TRP A 1 164 ? 14.744 -18.696 -4.930 1.00 78.94 164 TRP A C 1
ATOM 1372 O O . TRP A 1 164 ? 14.457 -19.748 -5.497 1.00 78.94 164 TRP A O 1
ATOM 1382 N N . ILE A 1 165 ? 13.819 -17.850 -4.453 1.00 76.44 165 ILE A N 1
ATOM 1383 C CA . ILE A 1 165 ? 12.384 -18.158 -4.459 1.00 76.44 165 ILE A CA 1
ATOM 1384 C C . ILE A 1 165 ? 11.907 -18.243 -5.908 1.00 76.44 165 ILE A C 1
ATOM 1386 O O . ILE A 1 165 ? 11.228 -19.196 -6.276 1.00 76.44 165 ILE A O 1
ATOM 1390 N N . GLY A 1 166 ? 12.336 -17.304 -6.758 1.00 78.44 166 GLY A N 1
ATOM 1391 C CA . GLY A 1 166 ? 12.040 -17.347 -8.187 1.00 78.44 166 GLY A CA 1
ATOM 1392 C C . GLY A 1 166 ? 12.580 -18.605 -8.865 1.00 78.44 166 GLY A C 1
ATOM 1393 O O . GLY A 1 166 ? 11.845 -19.250 -9.604 1.00 78.44 166 GLY A O 1
ATOM 1394 N N . LYS A 1 167 ? 13.817 -19.022 -8.564 1.00 83.19 167 LYS A N 1
ATOM 1395 C CA . LYS A 1 167 ? 14.389 -20.277 -9.081 1.00 83.19 167 LYS A CA 1
ATOM 1396 C C . LYS A 1 167 ? 13.603 -21.504 -8.618 1.00 83.19 167 LYS A C 1
ATOM 1398 O O . LYS A 1 167 ? 13.412 -22.419 -9.409 1.00 83.19 167 LYS A O 1
ATOM 1403 N N . LEU A 1 168 ? 13.142 -21.529 -7.366 1.00 83.44 168 LEU A N 1
ATOM 1404 C CA . LEU A 1 168 ? 12.316 -22.614 -6.834 1.00 83.44 168 LEU A CA 1
ATOM 1405 C C . LEU A 1 168 ? 10.966 -22.693 -7.560 1.00 83.44 168 LEU A C 1
ATOM 1407 O O . LEU A 1 168 ? 10.570 -23.773 -7.984 1.00 83.44 168 LEU A O 1
ATOM 1411 N N . VAL A 1 169 ? 10.299 -21.554 -7.764 1.00 82.25 169 VAL A N 1
ATOM 1412 C CA . VAL A 1 169 ? 9.024 -21.498 -8.494 1.00 82.25 169 VAL A CA 1
ATOM 1413 C C . VAL A 1 169 ? 9.205 -21.914 -9.952 1.00 82.25 169 VAL A C 1
ATOM 1415 O O . VAL A 1 169 ? 8.402 -22.676 -10.472 1.00 82.25 169 VAL A O 1
ATOM 1418 N N . LEU A 1 170 ? 10.281 -21.477 -10.611 1.00 83.12 170 LEU A N 1
ATOM 1419 C CA . LEU A 1 170 ? 10.559 -21.823 -12.010 1.00 83.12 170 LEU A CA 1
ATOM 1420 C C . LEU A 1 170 ? 10.923 -23.301 -12.223 1.00 83.12 170 LEU A C 1
ATOM 1422 O O . LEU A 1 170 ? 10.845 -23.771 -13.354 1.00 83.12 170 LEU A O 1
ATOM 1426 N N . ARG A 1 171 ? 11.304 -24.031 -11.165 1.00 85.69 171 ARG A N 1
ATOM 1427 C CA . ARG A 1 171 ? 11.512 -25.490 -1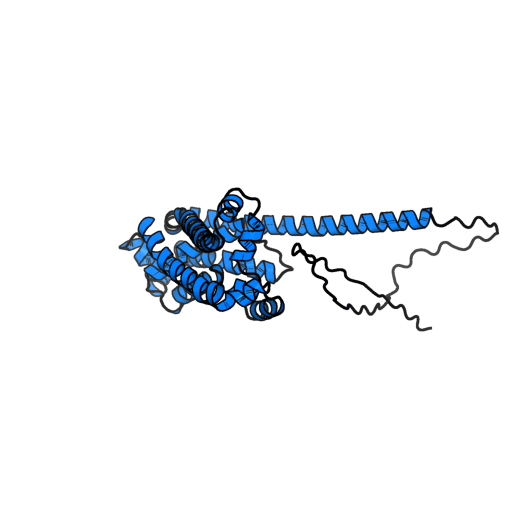1.211 1.00 85.69 171 ARG A CA 1
ATOM 1428 C C . ARG A 1 171 ? 10.203 -26.282 -11.201 1.00 85.69 171 ARG A C 1
ATOM 1430 O O . ARG A 1 171 ? 10.223 -27.459 -11.543 1.00 85.69 171 ARG A O 1
ATOM 1437 N N . LEU A 1 172 ? 9.088 -25.673 -10.793 1.00 86.25 172 LEU A N 1
ATOM 1438 C CA . LEU A 1 172 ? 7.782 -26.328 -10.807 1.00 86.25 172 LEU A CA 1
ATOM 1439 C C . LEU A 1 172 ? 7.244 -26.445 -12.247 1.00 86.25 172 LEU A C 1
ATOM 1441 O O . LEU A 1 172 ? 7.531 -25.572 -13.077 1.00 86.25 172 LEU A O 1
ATOM 1445 N N . PRO A 1 173 ? 6.409 -27.463 -12.538 1.00 86.38 173 PRO A N 1
ATOM 1446 C CA . PRO A 1 173 ? 5.662 -27.544 -13.792 1.00 86.38 173 PRO A CA 1
ATOM 1447 C C . PRO A 1 173 ? 4.884 -26.253 -14.051 1.00 86.38 173 PRO A C 1
ATOM 1449 O O . PRO A 1 173 ? 4.375 -25.649 -13.109 1.00 86.38 173 PRO A O 1
ATOM 1452 N N . GLU A 1 174 ? 4.752 -25.837 -15.312 1.00 79.50 174 GLU A N 1
ATOM 1453 C CA . GLU A 1 174 ? 4.144 -24.547 -15.678 1.00 79.50 174 GLU A CA 1
ATOM 1454 C C . GLU A 1 174 ? 2.740 -24.345 -15.078 1.00 79.50 174 GLU A C 1
ATOM 1456 O O . GLU A 1 174 ? 2.415 -23.257 -14.604 1.00 79.50 174 GLU A O 1
ATOM 1461 N N . THR A 1 175 ? 1.955 -25.419 -14.980 1.00 80.88 175 THR A N 1
ATOM 1462 C CA . THR A 1 175 ? 0.621 -25.432 -14.359 1.00 80.88 175 THR A CA 1
ATOM 1463 C C . THR A 1 175 ? 0.633 -25.149 -12.854 1.00 80.88 175 THR A C 1
ATOM 1465 O O . THR A 1 175 ? -0.338 -24.613 -12.325 1.00 80.88 175 THR A O 1
ATOM 1468 N N . ALA A 1 176 ? 1.726 -25.470 -12.157 1.00 83.56 176 ALA A N 1
ATOM 1469 C CA . ALA A 1 176 ? 1.889 -25.263 -10.719 1.00 83.56 176 ALA A CA 1
ATOM 1470 C C . ALA A 1 176 ? 2.529 -23.906 -10.370 1.00 83.56 176 ALA A C 1
ATOM 1472 O O . ALA A 1 176 ? 2.458 -23.476 -9.218 1.00 83.56 176 ALA A O 1
ATOM 1473 N N . GLN A 1 177 ? 3.115 -23.199 -11.343 1.00 82.38 177 GLN A N 1
ATOM 1474 C CA . GLN A 1 177 ? 3.778 -21.912 -11.099 1.00 82.38 177 GLN A CA 1
ATOM 1475 C C . GLN A 1 177 ? 2.791 -20.808 -10.712 1.00 82.38 177 GLN A C 1
ATOM 1477 O O . GLN A 1 177 ? 3.082 -20.018 -9.814 1.00 82.38 177 GLN A O 1
ATOM 1482 N N . GLU A 1 178 ? 1.619 -20.766 -11.356 1.00 81.31 178 GLU A N 1
ATOM 1483 C CA . GLU A 1 178 ? 0.549 -19.821 -11.016 1.00 81.31 178 GLU A CA 1
ATOM 1484 C C . GLU A 1 178 ? 0.059 -20.028 -9.563 1.00 81.31 178 GLU A C 1
ATOM 1486 O O . GLU A 1 178 ? 0.167 -19.085 -8.778 1.00 81.31 178 GLU A O 1
ATOM 1491 N N . PRO A 1 179 ? -0.393 -21.228 -9.133 1.00 85.94 179 PRO A N 1
ATOM 1492 C CA . PRO A 1 179 ? -0.760 -21.478 -7.735 1.00 85.94 179 PRO A CA 1
ATOM 1493 C C . PRO A 1 179 ? 0.360 -21.217 -6.725 1.00 85.94 179 PRO A C 1
ATOM 1495 O O . PRO A 1 179 ? 0.111 -20.596 -5.692 1.00 85.94 179 PRO A O 1
ATOM 1498 N N . ALA A 1 180 ? 1.594 -21.640 -7.019 1.00 85.75 180 ALA A N 1
ATOM 1499 C CA . ALA A 1 180 ? 2.733 -21.416 -6.130 1.00 85.75 180 ALA A CA 1
ATOM 1500 C C . ALA A 1 180 ? 2.991 -19.922 -5.911 1.00 85.75 180 ALA A C 1
ATOM 1502 O O . ALA A 1 180 ? 3.251 -19.482 -4.792 1.00 85.75 180 ALA A O 1
ATOM 1503 N N . PHE A 1 181 ? 2.860 -19.123 -6.967 1.00 82.19 181 PHE A N 1
ATOM 1504 C CA . PHE A 1 181 ? 2.964 -17.677 -6.877 1.00 82.19 181 PHE A CA 1
ATOM 1505 C C . PHE A 1 181 ? 1.855 -17.061 -6.029 1.00 82.19 181 PHE A C 1
ATOM 1507 O O . PHE A 1 181 ? 2.144 -16.231 -5.171 1.00 82.19 181 PHE A O 1
ATOM 1514 N N . MET A 1 182 ? 0.601 -17.477 -6.238 1.00 86.88 182 MET A N 1
ATOM 1515 C CA . MET A 1 182 ? -0.526 -16.992 -5.436 1.00 86.88 182 MET A CA 1
ATOM 1516 C C . MET A 1 182 ? -0.321 -17.306 -3.949 1.00 86.88 182 MET A C 1
ATOM 1518 O O . MET A 1 182 ? -0.571 -16.450 -3.104 1.00 86.88 182 MET A O 1
ATOM 1522 N N . LEU A 1 183 ? 0.205 -18.494 -3.633 1.00 88.88 183 LEU A N 1
ATOM 1523 C CA . LEU A 1 183 ? 0.542 -18.879 -2.265 1.00 88.88 183 LEU A CA 1
ATOM 1524 C C . LEU A 1 183 ? 1.658 -18.004 -1.687 1.00 88.88 183 LEU A C 1
ATOM 1526 O O . LEU A 1 183 ? 1.507 -17.486 -0.589 1.00 88.88 183 LEU A O 1
ATOM 1530 N N . ILE A 1 184 ? 2.756 -17.795 -2.419 1.00 88.00 184 ILE A N 1
ATOM 1531 C CA . ILE A 1 184 ? 3.861 -16.932 -1.969 1.00 88.00 184 ILE A CA 1
ATOM 1532 C C . ILE A 1 184 ? 3.368 -15.503 -1.731 1.00 88.00 184 ILE A C 1
ATOM 1534 O O . ILE A 1 184 ? 3.709 -14.888 -0.722 1.00 88.00 184 ILE A O 1
ATOM 1538 N N . GLN A 1 185 ? 2.546 -14.981 -2.639 1.00 88.62 185 GLN A N 1
ATOM 1539 C CA . GLN A 1 185 ? 1.980 -13.645 -2.531 1.00 88.62 185 GLN A CA 1
ATOM 1540 C C . GLN A 1 185 ? 1.050 -13.517 -1.316 1.00 88.62 185 GLN A C 1
ATOM 1542 O O . GLN A 1 185 ? 1.088 -12.496 -0.627 1.00 88.62 185 GLN A O 1
ATOM 1547 N N . TYR A 1 186 ? 0.243 -14.539 -1.029 1.00 92.12 186 TYR A N 1
ATOM 1548 C CA . TYR A 1 186 ? -0.608 -14.566 0.157 1.00 92.12 186 TYR A CA 1
ATOM 1549 C C . TYR A 1 186 ? 0.211 -14.706 1.446 1.00 92.12 186 TYR A C 1
ATOM 1551 O O . TYR A 1 186 ? -0.006 -13.952 2.390 1.00 92.12 186 TYR A O 1
ATOM 1559 N N . SER A 1 187 ? 1.217 -15.582 1.475 1.00 92.25 187 SER A N 1
ATOM 1560 C CA . SER A 1 187 ? 2.138 -15.707 2.610 1.00 92.25 187 SER A CA 1
ATOM 1561 C C . SER A 1 187 ? 2.858 -14.390 2.899 1.00 92.25 187 SER A C 1
ATOM 1563 O O . SER A 1 187 ? 2.978 -13.988 4.054 1.00 92.25 187 SER A O 1
ATOM 1565 N N . TYR A 1 188 ? 3.284 -13.675 1.852 1.00 90.88 188 TYR A N 1
ATOM 1566 C CA . TYR A 1 188 ? 3.847 -12.336 1.993 1.00 90.88 188 TYR A CA 1
ATOM 1567 C C . TYR A 1 188 ? 2.820 -11.337 2.546 1.00 90.88 188 TYR A C 1
ATOM 1569 O O . TYR A 1 188 ? 3.150 -10.566 3.444 1.00 90.88 188 TYR A O 1
ATOM 1577 N N . ALA A 1 189 ? 1.569 -11.378 2.073 1.00 92.12 189 ALA A N 1
ATOM 1578 C CA . ALA A 1 189 ? 0.490 -10.543 2.601 1.00 92.12 189 ALA A CA 1
ATOM 1579 C C . ALA A 1 189 ? 0.311 -10.746 4.113 1.00 92.12 189 ALA A C 1
ATOM 1581 O O . ALA A 1 189 ? 0.396 -9.782 4.874 1.00 92.12 189 ALA A O 1
ATOM 1582 N N . VAL A 1 190 ? 0.165 -11.999 4.555 1.00 94.25 190 VAL A N 1
ATOM 1583 C CA . VAL A 1 190 ? 0.022 -12.351 5.976 1.00 94.25 190 VAL A CA 1
ATOM 1584 C C . VAL A 1 190 ? 1.230 -11.878 6.785 1.00 94.25 190 VAL A C 1
ATOM 1586 O O . VAL A 1 190 ? 1.049 -11.251 7.827 1.00 94.25 190 VAL A O 1
ATOM 1589 N N . LEU A 1 191 ? 2.453 -12.096 6.287 1.00 94.88 191 LEU A N 1
ATOM 1590 C CA . LEU A 1 191 ? 3.681 -11.642 6.945 1.00 94.88 191 LEU A CA 1
ATOM 1591 C C . LEU A 1 191 ? 3.682 -10.122 7.164 1.00 94.88 191 LEU A C 1
ATOM 1593 O O . LEU A 1 191 ? 3.992 -9.650 8.256 1.00 94.88 191 LEU A O 1
ATOM 1597 N N . THR A 1 192 ? 3.302 -9.350 6.144 1.00 94.38 192 THR A N 1
ATOM 1598 C CA . THR A 1 192 ? 3.248 -7.883 6.250 1.00 94.38 192 THR A CA 1
ATOM 1599 C C . THR A 1 192 ? 2.133 -7.375 7.162 1.00 94.38 192 THR A C 1
ATOM 1601 O O . THR A 1 192 ? 2.236 -6.261 7.670 1.00 94.38 192 THR A O 1
ATOM 1604 N N . MET A 1 193 ? 1.092 -8.177 7.404 1.00 94.19 193 MET A N 1
ATOM 1605 C CA . MET A 1 193 ? -0.009 -7.835 8.310 1.00 94.19 193 MET A CA 1
ATOM 1606 C C . MET A 1 193 ? 0.298 -8.095 9.786 1.00 94.19 193 MET A C 1
ATOM 1608 O O . MET A 1 193 ? -0.406 -7.558 10.640 1.00 94.19 193 MET A O 1
ATOM 1612 N N . LEU A 1 194 ? 1.326 -8.888 10.112 1.00 94.31 194 LEU A N 1
ATOM 1613 C CA . LEU A 1 194 ? 1.645 -9.241 11.502 1.00 94.31 194 LEU A CA 1
ATOM 1614 C C . LEU A 1 194 ? 1.797 -8.027 12.440 1.00 94.31 194 LEU A C 1
ATOM 1616 O O . LEU A 1 194 ? 1.296 -8.089 13.562 1.00 94.31 194 LEU A O 1
ATOM 1620 N N . PRO A 1 195 ? 2.412 -6.902 12.025 1.00 95.00 195 PRO A N 1
ATOM 1621 C CA . PRO A 1 195 ? 2.535 -5.725 12.884 1.00 95.00 195 PRO A CA 1
ATOM 1622 C C . PRO A 1 195 ? 1.272 -4.846 12.928 1.00 95.00 195 PRO A C 1
ATOM 1624 O O . PRO A 1 195 ? 1.217 -3.898 13.712 1.00 95.00 195 PRO A O 1
ATOM 1627 N N . CYS A 1 196 ? 0.250 -5.113 12.106 1.00 95.19 196 CYS A N 1
ATOM 1628 C CA . CYS A 1 196 ? -0.928 -4.248 11.997 1.00 95.19 196 CYS A CA 1
A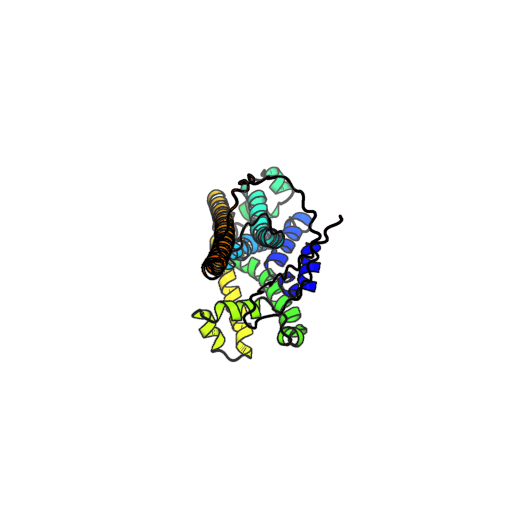TOM 1629 C C . CYS A 1 196 ? -1.703 -4.052 13.309 1.00 95.19 196 CYS A C 1
ATOM 1631 O O . CYS A 1 196 ? -2.056 -2.904 13.576 1.00 95.19 196 CYS A O 1
ATOM 1633 N N . PRO A 1 197 ? -1.958 -5.078 14.149 1.00 94.06 197 PRO A N 1
ATOM 1634 C CA . PRO A 1 197 ? -2.618 -4.865 15.438 1.00 94.06 197 PRO A CA 1
ATOM 1635 C C . PRO A 1 197 ? -1.828 -3.894 16.316 1.00 94.06 197 PRO A C 1
ATOM 1637 O O . PRO A 1 197 ? -2.387 -2.978 16.911 1.00 94.06 197 PRO A O 1
ATOM 1640 N N . PHE A 1 198 ? -0.503 -4.037 16.333 1.00 94.75 198 PHE A N 1
ATOM 1641 C CA . PHE A 1 198 ? 0.370 -3.174 17.114 1.00 94.75 198 PHE A CA 1
ATOM 1642 C C . PHE A 1 198 ? 0.279 -1.711 16.659 1.00 94.75 198 PHE A C 1
ATOM 1644 O O . PHE A 1 198 ? 0.107 -0.814 17.484 1.00 94.75 198 PHE A O 1
ATOM 1651 N N . TRP A 1 199 ? 0.294 -1.455 15.350 1.00 96.62 199 TRP A N 1
ATOM 1652 C CA . TRP A 1 199 ? 0.071 -0.107 14.822 1.00 96.62 199 TRP A CA 1
ATOM 1653 C C . TRP A 1 199 ? -1.339 0.412 15.109 1.00 96.62 199 TRP A C 1
ATOM 1655 O O . TRP A 1 199 ? -1.489 1.580 15.452 1.00 96.62 199 TRP A O 1
ATOM 1665 N N . PHE A 1 200 ? -2.359 -0.444 15.045 1.00 96.56 200 PHE A N 1
ATOM 1666 C CA . PHE A 1 200 ? -3.747 -0.054 15.289 1.00 96.56 200 PHE A CA 1
ATOM 1667 C C . PHE A 1 200 ? -3.984 0.442 16.723 1.00 96.56 200 PHE A C 1
ATOM 1669 O O . PHE A 1 200 ? -4.706 1.422 16.937 1.00 96.56 200 PHE A O 1
ATOM 1676 N N . TYR A 1 201 ? -3.351 -0.195 17.710 1.00 95.69 201 TYR A N 1
ATOM 1677 C CA . TYR A 1 201 ? -3.491 0.190 19.117 1.00 95.69 201 TYR A CA 1
ATOM 1678 C C . TYR A 1 201 ? -2.488 1.264 19.556 1.00 95.69 201 TYR A C 1
ATOM 1680 O O . TYR A 1 201 ? -2.805 2.054 20.446 1.00 95.69 201 TYR A O 1
ATOM 1688 N N . HIS A 1 202 ? -1.323 1.380 18.907 1.00 96.38 202 HIS A N 1
ATOM 1689 C CA . HIS A 1 202 ? -0.286 2.334 19.305 1.00 96.38 202 HIS A CA 1
ATOM 1690 C C . HIS A 1 202 ? -0.004 3.410 18.249 1.00 96.38 202 HIS A C 1
ATOM 1692 O O . HIS A 1 202 ? 0.712 3.197 17.266 1.00 96.38 202 HIS A O 1
ATOM 1698 N N . ARG A 1 203 ? -0.475 4.633 18.536 1.00 96.81 203 ARG A N 1
ATOM 1699 C CA . ARG A 1 203 ? -0.301 5.823 17.683 1.00 96.81 203 ARG A CA 1
ATOM 1700 C C . ARG A 1 203 ? 1.154 6.065 17.276 1.00 96.81 203 ARG A C 1
ATOM 1702 O O . ARG A 1 203 ? 1.417 6.278 16.097 1.00 96.81 203 ARG A O 1
ATOM 1709 N N . SER A 1 204 ? 2.091 6.032 18.225 1.00 97.19 204 SER A N 1
ATOM 1710 C CA . SER A 1 204 ? 3.496 6.375 17.960 1.00 97.19 204 SER A CA 1
ATOM 1711 C C . SER A 1 204 ? 4.149 5.417 16.967 1.00 97.19 204 SER A C 1
ATOM 1713 O O . SER A 1 204 ? 4.847 5.855 16.059 1.00 97.19 204 SER A O 1
ATOM 1715 N N . PHE A 1 205 ? 3.875 4.116 17.083 1.00 96.75 205 PHE A N 1
ATOM 1716 C CA . PHE A 1 205 ? 4.434 3.118 16.173 1.00 96.75 205 PHE A CA 1
ATOM 1717 C C . PHE A 1 205 ? 3.799 3.180 14.787 1.00 96.75 205 PHE A C 1
ATOM 1719 O O . PHE A 1 205 ? 4.501 3.028 13.790 1.00 96.75 205 PHE A O 1
ATOM 1726 N N . SER A 1 206 ? 2.497 3.463 14.715 1.00 97.38 206 SER A N 1
ATOM 1727 C CA . SER A 1 206 ? 1.816 3.726 13.448 1.00 97.38 206 SER A CA 1
ATOM 1728 C C . SER A 1 206 ? 2.415 4.942 12.724 1.00 97.38 206 SER A C 1
ATOM 1730 O O . SER A 1 206 ? 2.761 4.854 11.544 1.00 97.38 206 SER A O 1
ATOM 1732 N N . ALA A 1 207 ? 2.638 6.046 13.447 1.00 97.56 207 ALA A N 1
ATOM 1733 C CA . ALA A 1 207 ? 3.256 7.255 12.903 1.00 97.56 207 ALA A CA 1
ATOM 1734 C C . ALA A 1 207 ? 4.713 7.017 12.470 1.00 97.56 207 ALA A C 1
ATOM 1736 O O . ALA A 1 207 ? 5.118 7.459 11.393 1.00 97.56 207 ALA A O 1
ATOM 1737 N N . LEU A 1 208 ? 5.490 6.285 13.278 1.00 97.81 208 LEU A N 1
ATOM 1738 C CA . LEU A 1 208 ? 6.876 5.932 12.970 1.00 97.81 208 LEU A CA 1
ATOM 1739 C C . LEU A 1 208 ? 6.966 5.096 11.691 1.00 97.81 208 LEU A C 1
ATOM 1741 O O . LEU A 1 208 ? 7.770 5.409 10.817 1.00 97.81 208 LEU A O 1
ATOM 1745 N N . PHE A 1 209 ? 6.124 4.069 11.557 1.00 97.31 209 PHE A N 1
ATOM 1746 C CA . PHE A 1 209 ? 6.092 3.230 10.363 1.00 97.31 209 PHE A CA 1
ATOM 1747 C C . PHE A 1 209 ? 5.733 4.038 9.111 1.00 97.31 209 PHE A C 1
ATOM 1749 O O . PHE A 1 209 ? 6.448 3.960 8.112 1.00 97.31 209 PHE A O 1
ATOM 1756 N N . LEU A 1 210 ? 4.682 4.865 9.175 1.00 97.31 210 LEU A N 1
ATOM 1757 C CA . LEU A 1 210 ? 4.288 5.733 8.062 1.00 97.31 210 LEU A CA 1
ATOM 1758 C C . LEU A 1 210 ? 5.382 6.726 7.668 1.00 97.31 210 LEU A C 1
ATOM 1760 O O . LEU A 1 210 ? 5.651 6.921 6.481 1.00 97.31 210 LEU A O 1
ATOM 1764 N N . THR A 1 211 ? 6.041 7.323 8.658 1.00 97.31 211 THR A N 1
ATOM 1765 C CA . THR A 1 211 ? 7.167 8.230 8.424 1.00 97.31 211 THR A CA 1
ATOM 1766 C C . THR A 1 211 ? 8.322 7.485 7.766 1.00 97.31 211 THR A C 1
ATOM 1768 O O . THR A 1 211 ? 8.874 7.969 6.783 1.00 97.31 211 THR A O 1
ATOM 1771 N N . ALA A 1 212 ? 8.649 6.280 8.238 1.00 97.00 212 ALA A N 1
ATOM 1772 C CA . ALA A 1 212 ? 9.721 5.466 7.676 1.00 97.00 212 ALA A CA 1
ATOM 1773 C C . ALA A 1 212 ? 9.463 5.101 6.205 1.00 97.00 212 ALA A C 1
ATOM 1775 O O . ALA A 1 212 ? 10.340 5.313 5.368 1.00 97.00 212 ALA A O 1
ATOM 1776 N N . VAL A 1 213 ? 8.265 4.617 5.851 1.00 96.12 213 VAL A N 1
ATOM 1777 C CA . VAL A 1 213 ? 7.940 4.298 4.444 1.00 96.12 213 VAL A CA 1
ATOM 1778 C C . VAL A 1 213 ? 7.861 5.554 3.571 1.00 96.12 213 VAL A C 1
ATOM 1780 O O . VAL A 1 213 ? 8.264 5.523 2.405 1.00 96.12 213 VAL A O 1
ATOM 1783 N N . GLY A 1 214 ? 7.407 6.679 4.133 1.00 95.69 214 GLY A N 1
ATOM 1784 C CA . GLY A 1 214 ? 7.422 7.983 3.473 1.00 95.69 214 GLY A CA 1
ATOM 1785 C C . GLY A 1 214 ? 8.845 8.436 3.144 1.00 95.69 214 GLY A C 1
ATOM 1786 O O . GLY A 1 214 ? 9.152 8.700 1.980 1.00 95.69 214 GLY A O 1
ATOM 1787 N N . LEU A 1 215 ? 9.741 8.432 4.133 1.00 96.62 215 LEU A N 1
ATOM 1788 C CA . LEU A 1 215 ? 11.162 8.749 3.961 1.00 96.62 215 LEU A CA 1
ATOM 1789 C C . LEU A 1 215 ? 11.843 7.795 2.978 1.00 96.62 215 LEU A C 1
ATOM 1791 O O . LEU A 1 215 ? 12.612 8.243 2.131 1.00 96.62 215 LEU A O 1
ATOM 1795 N N . TRP A 1 216 ? 11.510 6.504 3.018 1.00 95.00 216 TRP A N 1
ATOM 1796 C CA . TRP A 1 216 ? 12.014 5.525 2.054 1.00 95.00 216 TRP A CA 1
ATOM 1797 C C . TRP A 1 216 ? 11.633 5.889 0.613 1.00 95.00 216 TRP A C 1
ATOM 1799 O O . TRP A 1 216 ? 12.456 5.801 -0.299 1.00 95.00 216 TRP A O 1
ATOM 1809 N N . SER A 1 217 ? 10.399 6.352 0.392 1.00 94.88 217 SER A N 1
ATOM 1810 C CA . SER A 1 217 ? 9.947 6.798 -0.932 1.00 94.88 217 SER A CA 1
ATOM 1811 C C . SER A 1 217 ? 10.649 8.074 -1.410 1.00 94.88 217 SER A C 1
ATOM 1813 O O . SER A 1 217 ? 10.924 8.213 -2.606 1.00 94.88 217 SER A O 1
ATOM 1815 N N . ILE A 1 218 ? 10.979 8.982 -0.484 1.00 95.06 218 ILE A N 1
ATOM 1816 C CA . ILE A 1 218 ? 11.751 10.200 -0.760 1.00 95.06 218 ILE A CA 1
ATOM 1817 C C . ILE A 1 218 ? 13.186 9.826 -1.117 1.00 95.06 218 ILE A C 1
ATOM 1819 O O . ILE A 1 218 ? 13.693 10.291 -2.134 1.00 95.06 218 ILE A O 1
ATOM 1823 N N . TYR A 1 219 ? 13.810 8.933 -0.347 1.00 94.44 219 TYR A N 1
ATOM 1824 C CA . TYR A 1 219 ? 15.147 8.419 -0.626 1.00 94.44 219 TYR A CA 1
ATOM 1825 C C . TYR A 1 219 ? 15.218 7.778 -2.019 1.00 94.44 219 TYR A C 1
ATOM 1827 O O . TYR A 1 219 ? 16.051 8.167 -2.834 1.00 94.44 219 TYR A O 1
ATOM 1835 N N . ASN A 1 220 ? 14.271 6.892 -2.356 1.00 91.69 220 ASN A N 1
ATOM 1836 C CA . ASN A 1 220 ? 14.182 6.301 -3.697 1.00 91.69 220 ASN A CA 1
ATOM 1837 C C . ASN A 1 220 ? 13.959 7.349 -4.802 1.00 91.69 220 ASN A C 1
ATOM 1839 O O . ASN A 1 220 ? 14.374 7.140 -5.943 1.00 91.69 220 ASN A O 1
ATOM 1843 N N . GLY A 1 221 ? 13.265 8.449 -4.500 1.00 91.62 221 GLY A N 1
ATOM 1844 C CA . GLY A 1 221 ? 13.104 9.592 -5.400 1.00 91.62 221 GLY A CA 1
ATOM 1845 C C . GLY A 1 221 ? 14.408 10.353 -5.611 1.00 91.62 221 GLY A C 1
ATOM 1846 O O . GLY A 1 221 ? 14.791 10.601 -6.752 1.00 91.62 221 GLY A O 1
ATOM 1847 N N . ALA A 1 222 ? 15.122 10.667 -4.532 1.00 91.38 222 ALA A N 1
ATOM 1848 C CA . ALA A 1 222 ? 16.406 11.356 -4.574 1.00 91.38 222 ALA A CA 1
ATOM 1849 C C . ALA A 1 222 ? 17.453 10.552 -5.358 1.00 91.38 222 ALA A C 1
ATOM 1851 O O . ALA A 1 222 ? 18.082 11.099 -6.262 1.00 91.38 222 ALA A O 1
ATOM 1852 N N . THR A 1 223 ? 17.573 9.244 -5.099 1.00 90.38 223 THR A N 1
ATOM 1853 C CA . THR A 1 223 ? 18.452 8.357 -5.877 1.00 90.38 223 THR A CA 1
ATOM 1854 C C . THR A 1 223 ? 18.083 8.364 -7.358 1.00 90.38 223 THR A C 1
ATOM 1856 O O . THR A 1 223 ? 18.963 8.500 -8.199 1.00 90.38 223 THR A O 1
ATOM 1859 N N . TYR A 1 224 ? 16.788 8.308 -7.694 1.00 89.31 224 TYR A N 1
ATOM 1860 C CA . TYR A 1 224 ? 16.341 8.390 -9.087 1.00 89.31 224 TYR A CA 1
ATOM 1861 C C . TYR A 1 224 ? 16.794 9.690 -9.768 1.00 89.31 224 TYR A C 1
ATOM 1863 O O . TYR A 1 224 ? 17.265 9.653 -10.903 1.00 89.31 224 TYR A O 1
ATOM 1871 N N . TYR A 1 225 ? 16.682 10.836 -9.090 1.00 87.69 225 TYR A N 1
ATOM 1872 C CA . TYR A 1 225 ? 17.172 12.102 -9.636 1.00 87.69 225 TYR A CA 1
ATOM 1873 C C . TYR A 1 225 ? 18.691 12.088 -9.832 1.00 87.69 225 TYR A C 1
ATOM 1875 O O . TYR A 1 225 ? 19.152 12.464 -10.908 1.00 87.69 225 TYR A O 1
ATOM 1883 N N . ILE A 1 226 ? 19.455 11.616 -8.842 1.00 89.50 226 ILE A N 1
ATOM 1884 C CA . ILE A 1 226 ? 20.920 11.521 -8.928 1.00 89.50 226 ILE A CA 1
ATOM 1885 C C . ILE A 1 226 ? 21.337 10.634 -10.105 1.00 89.50 226 ILE A C 1
ATOM 1887 O O . ILE A 1 226 ? 22.177 11.045 -10.899 1.00 89.50 226 ILE A O 1
ATOM 1891 N N . ASP A 1 227 ? 20.716 9.467 -10.273 1.00 88.19 227 ASP A N 1
ATOM 1892 C CA . ASP A 1 227 ? 21.035 8.543 -11.365 1.00 88.19 227 ASP A CA 1
ATOM 1893 C C . ASP A 1 227 ? 20.743 9.156 -12.741 1.00 88.19 227 ASP A C 1
ATOM 1895 O O . ASP A 1 227 ? 21.522 8.995 -13.683 1.00 88.19 227 ASP A O 1
ATOM 1899 N N . VAL A 1 228 ? 19.617 9.864 -12.877 1.00 85.12 228 VAL A N 1
ATOM 1900 C CA . VAL A 1 228 ? 19.222 10.502 -14.140 1.00 85.12 228 VAL A CA 1
ATOM 1901 C C . VAL A 1 228 ? 20.150 11.667 -14.480 1.00 85.12 228 VAL A C 1
ATOM 1903 O O . VAL A 1 228 ? 20.616 11.754 -15.617 1.00 85.12 228 VAL A O 1
ATOM 1906 N N . PHE A 1 229 ? 20.452 12.542 -13.516 1.00 85.56 229 PHE A N 1
ATOM 1907 C CA . PHE A 1 229 ? 21.384 13.651 -13.730 1.00 85.56 229 PHE A CA 1
ATOM 1908 C C . PHE A 1 229 ? 22.811 13.157 -13.966 1.00 85.56 229 PHE A C 1
ATOM 1910 O O . PHE A 1 229 ? 23.475 13.653 -14.872 1.00 85.56 229 PHE A O 1
ATOM 1917 N N . GLY A 1 230 ? 23.253 12.138 -13.228 1.00 87.88 230 GLY A N 1
ATOM 1918 C CA . GLY A 1 230 ? 24.566 11.523 -13.391 1.00 87.88 230 GLY A CA 1
ATOM 1919 C C . GLY A 1 230 ? 24.750 10.923 -14.781 1.00 87.88 230 GLY A C 1
ATOM 1920 O O . GLY A 1 230 ? 25.725 11.242 -15.456 1.00 87.88 230 GLY A O 1
ATOM 1921 N N . LYS A 1 231 ? 23.781 10.133 -15.263 1.00 88.56 231 LYS A N 1
ATOM 1922 C CA . LYS A 1 231 ? 23.821 9.579 -16.628 1.00 88.56 231 LYS A CA 1
ATOM 1923 C C . LYS A 1 231 ? 23.782 10.662 -17.696 1.00 88.56 231 LYS A C 1
ATOM 1925 O O . LYS A 1 231 ? 24.503 10.572 -18.682 1.00 88.56 231 LYS A O 1
ATOM 1930 N N . ARG A 1 232 ? 22.954 11.694 -17.515 1.00 88.88 232 ARG A N 1
ATOM 1931 C CA . ARG A 1 232 ? 22.890 12.810 -18.464 1.00 88.88 232 ARG A CA 1
ATOM 1932 C C . ARG A 1 232 ? 24.227 13.546 -18.545 1.00 88.88 232 ARG A C 1
ATOM 1934 O O . ARG A 1 232 ? 24.714 13.774 -19.643 1.00 88.88 232 ARG A O 1
ATOM 1941 N N . PHE A 1 233 ? 24.833 13.842 -17.401 1.00 91.56 233 PHE A N 1
ATOM 1942 C CA . PHE A 1 233 ? 26.138 14.491 -17.331 1.00 91.56 233 PHE A CA 1
ATOM 1943 C C . PHE A 1 233 ? 27.251 13.620 -17.930 1.00 91.56 233 PHE A C 1
ATOM 1945 O O . PHE A 1 233 ? 28.076 14.116 -18.690 1.00 91.56 233 PHE A O 1
ATOM 1952 N N . GLN A 1 234 ? 27.247 12.311 -17.652 1.00 92.75 234 GLN A N 1
ATOM 1953 C CA . GLN A 1 234 ? 28.165 11.359 -18.287 1.00 92.75 234 GLN A CA 1
ATOM 1954 C C . GLN A 1 234 ? 28.031 11.380 -19.813 1.00 92.75 234 GLN A C 1
ATOM 1956 O O . GLN A 1 234 ? 29.039 11.495 -20.505 1.00 92.75 234 GLN A O 1
ATOM 1961 N N . ASN A 1 235 ? 26.802 11.344 -20.331 1.00 92.00 235 ASN A N 1
ATOM 1962 C CA . ASN A 1 235 ? 26.550 11.398 -21.770 1.00 92.00 235 ASN A CA 1
ATOM 1963 C C . ASN A 1 235 ? 27.013 12.730 -22.387 1.00 92.00 235 ASN A C 1
ATOM 1965 O O . ASN A 1 235 ? 27.624 12.726 -23.452 1.00 92.00 235 ASN A O 1
ATOM 1969 N N . GLU A 1 236 ? 26.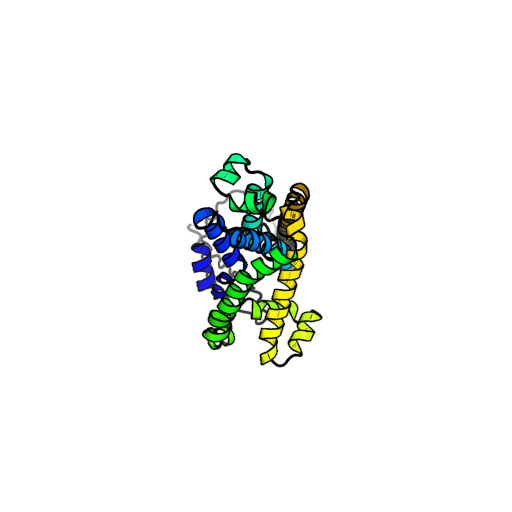761 13.862 -21.719 1.00 93.19 236 GLU A N 1
ATOM 1970 C CA . GLU A 1 236 ? 27.219 15.188 -22.162 1.00 93.19 236 GLU A CA 1
ATOM 1971 C C . GLU A 1 236 ? 28.759 15.271 -22.175 1.00 93.19 236 GLU A C 1
ATOM 1973 O O . GLU A 1 236 ? 29.344 15.754 -23.144 1.00 93.19 236 GLU A O 1
ATOM 1978 N N . LEU A 1 237 ? 29.442 14.714 -21.167 1.00 94.06 237 LEU A N 1
ATOM 1979 C CA . LEU A 1 237 ? 30.907 14.620 -21.144 1.00 94.06 237 LEU A CA 1
ATOM 1980 C C . LEU A 1 237 ? 31.464 13.709 -22.243 1.00 94.06 237 LEU A C 1
ATOM 1982 O O . LEU A 1 237 ? 32.482 14.035 -22.855 1.00 94.06 237 LEU A O 1
ATOM 1986 N N . GLU A 1 238 ? 30.832 12.563 -22.497 1.00 95.38 238 GLU A N 1
ATOM 1987 C CA . GLU A 1 238 ? 31.222 11.676 -23.596 1.00 95.38 238 GLU A CA 1
ATOM 1988 C C . GLU A 1 238 ? 31.049 12.351 -24.958 1.00 95.38 238 GLU A C 1
ATOM 1990 O O . GLU A 1 238 ? 31.897 12.186 -25.837 1.00 95.38 238 GLU A O 1
ATOM 1995 N N . GLN A 1 239 ? 29.984 13.134 -25.131 1.00 94.44 239 GLN A N 1
ATOM 1996 C CA . GLN A 1 239 ? 29.753 13.908 -26.344 1.00 94.44 239 GLN A CA 1
ATOM 1997 C C . GLN A 1 239 ? 30.816 15.001 -26.521 1.00 94.44 239 GLN A C 1
ATOM 1999 O O . GLN A 1 239 ? 31.444 15.060 -27.576 1.00 94.44 239 GLN A O 1
ATOM 2004 N N . LEU A 1 240 ? 31.117 15.774 -25.473 1.00 93.44 240 LEU A N 1
ATOM 2005 C CA . LEU A 1 240 ? 32.178 16.788 -25.502 1.00 93.44 240 LEU A CA 1
ATOM 2006 C C . LEU A 1 240 ? 33.553 16.186 -25.820 1.00 93.44 240 LEU A C 1
ATOM 2008 O O . LEU A 1 240 ? 34.296 16.742 -26.627 1.00 93.44 240 LEU A O 1
ATOM 2012 N N . LYS A 1 241 ? 33.891 15.023 -25.245 1.00 93.12 241 LYS A N 1
ATOM 2013 C CA . LYS A 1 241 ? 35.132 14.300 -25.575 1.00 93.12 241 LYS A CA 1
ATOM 2014 C C . LYS A 1 241 ? 35.199 13.924 -27.056 1.00 93.12 241 LYS A C 1
ATOM 2016 O O . LYS A 1 241 ? 36.253 14.079 -27.669 1.00 93.12 241 LYS A O 1
ATOM 2021 N N . LYS A 1 242 ? 34.091 13.440 -27.632 1.00 93.12 242 LYS A N 1
ATOM 2022 C CA . LYS A 1 242 ? 34.009 13.111 -29.066 1.00 93.12 242 LYS A CA 1
ATOM 2023 C C . LYS A 1 242 ? 34.180 14.352 -29.935 1.00 93.12 242 LYS A C 1
ATOM 2025 O O . LYS A 1 242 ? 34.870 14.277 -30.947 1.00 93.12 242 LYS A O 1
ATOM 2030 N N . ASP A 1 243 ? 33.594 15.477 -29.542 1.00 91.94 243 ASP A N 1
ATOM 2031 C CA . ASP A 1 243 ? 33.708 16.717 -30.304 1.00 91.94 243 ASP A CA 1
ATOM 2032 C C . ASP A 1 243 ? 35.138 17.269 -30.249 1.00 91.94 243 ASP A C 1
ATOM 2034 O O . ASP A 1 243 ? 35.716 17.524 -31.301 1.00 91.94 243 ASP A O 1
ATOM 2038 N N . VAL A 1 244 ? 35.779 17.334 -29.072 1.00 92.06 244 VAL A N 1
ATOM 2039 C CA . VAL A 1 244 ? 37.199 17.735 -28.944 1.00 92.06 244 VAL A CA 1
ATOM 2040 C C . VAL A 1 244 ? 38.120 16.839 -29.777 1.00 92.06 244 VAL A C 1
ATOM 2042 O O . VAL A 1 244 ? 39.008 17.348 -30.460 1.00 92.06 244 VAL A O 1
ATOM 2045 N N . ALA A 1 245 ? 37.891 15.521 -29.781 1.00 89.19 245 ALA A N 1
ATOM 2046 C CA . ALA A 1 245 ? 38.663 14.599 -30.611 1.00 89.19 245 ALA A CA 1
ATOM 2047 C C . ALA A 1 245 ? 38.512 14.906 -32.113 1.00 89.19 245 ALA A C 1
ATOM 2049 O O . ALA A 1 245 ? 39.509 14.894 -32.832 1.00 89.19 245 ALA A O 1
ATOM 2050 N N . LYS A 1 246 ? 37.304 15.258 -32.584 1.00 85.81 246 LYS A N 1
ATOM 2051 C CA . LYS A 1 246 ? 37.081 15.690 -33.977 1.00 85.81 246 LYS A CA 1
ATOM 2052 C C . LYS A 1 246 ? 37.864 16.959 -34.322 1.00 85.81 246 LYS A C 1
ATOM 2054 O O . LYS A 1 246 ? 38.469 17.007 -35.393 1.00 85.81 246 LYS A O 1
ATOM 2059 N N . TRP A 1 247 ? 37.897 17.950 -33.424 1.00 77.62 247 TRP A N 1
ATOM 2060 C CA . TRP A 1 247 ? 38.676 19.185 -33.609 1.00 77.62 247 TRP A CA 1
ATOM 2061 C C . TRP A 1 247 ? 40.181 18.917 -33.670 1.00 77.62 247 TRP A C 1
ATOM 2063 O O . TRP A 1 247 ? 40.862 19.478 -34.519 1.00 77.62 247 TRP A O 1
ATOM 2073 N N . GLN A 1 248 ? 40.699 18.032 -32.813 1.00 75.00 248 GLN A N 1
ATOM 2074 C CA . GLN A 1 248 ? 42.114 17.644 -32.829 1.00 75.00 248 GLN A CA 1
ATOM 2075 C C . GLN A 1 248 ? 42.488 16.806 -34.061 1.00 75.00 248 GLN A C 1
ATOM 2077 O O . GLN A 1 248 ? 43.617 16.893 -34.534 1.00 75.00 248 GLN A O 1
ATOM 2082 N N . SER A 1 249 ? 41.554 16.005 -34.583 1.00 67.38 249 SER A N 1
ATOM 2083 C CA . SER A 1 249 ? 41.754 15.200 -35.796 1.00 67.38 249 SER A CA 1
ATOM 2084 C C . SER A 1 249 ? 41.515 15.960 -37.104 1.00 67.38 249 SER A C 1
ATOM 2086 O O . SER A 1 249 ? 41.890 15.464 -38.164 1.00 67.38 249 SER A O 1
ATOM 2088 N N . SER A 1 250 ? 40.897 17.146 -37.052 1.00 55.78 250 SER A N 1
ATOM 2089 C CA . SER A 1 250 ? 40.779 18.020 -38.220 1.00 55.78 250 SER A CA 1
ATOM 2090 C C . SER A 1 250 ? 42.152 18.643 -38.475 1.00 55.78 250 SER A C 1
ATOM 2092 O O . SER A 1 250 ? 42.676 19.305 -37.575 1.00 55.78 250 SER A O 1
ATOM 2094 N N . PRO A 1 251 ? 42.776 18.423 -39.646 1.00 53.00 251 PRO A N 1
ATOM 2095 C CA . PRO A 1 251 ? 44.097 18.962 -39.922 1.00 53.00 251 PRO A CA 1
ATOM 2096 C C . PRO A 1 251 ? 44.063 20.476 -39.736 1.00 53.00 251 PRO A C 1
ATOM 2098 O O . PRO A 1 251 ? 43.223 21.157 -40.327 1.00 53.00 251 PRO A O 1
ATOM 2101 N N . ARG A 1 252 ? 44.986 21.014 -38.929 1.00 45.34 252 ARG A N 1
ATOM 2102 C CA . ARG A 1 252 ? 45.361 22.421 -39.059 1.00 45.34 252 ARG A CA 1
ATOM 2103 C C . ARG A 1 252 ? 45.679 22.631 -40.535 1.00 45.34 252 ARG A C 1
ATOM 2105 O O . ARG A 1 252 ? 46.605 22.003 -41.046 1.00 45.34 252 ARG A O 1
ATOM 2112 N N . LEU A 1 253 ? 44.898 23.483 -41.193 1.00 43.75 253 LEU A N 1
ATOM 2113 C CA . LEU A 1 253 ? 45.307 24.170 -42.408 1.00 43.75 253 LEU A CA 1
ATOM 2114 C C . LEU A 1 253 ? 46.599 24.917 -42.062 1.00 43.75 253 LEU A C 1
ATOM 2116 O O . LEU A 1 253 ? 46.582 26.053 -41.600 1.00 43.75 253 LEU A O 1
ATOM 2120 N N . ASN A 1 254 ? 47.726 24.223 -42.196 1.00 41.94 254 ASN A N 1
ATOM 2121 C CA . ASN A 1 254 ? 48.999 24.856 -42.455 1.00 41.94 254 ASN A CA 1
ATOM 2122 C C . ASN A 1 254 ? 48.923 25.310 -43.905 1.00 41.94 254 ASN A C 1
ATOM 2124 O O . ASN A 1 254 ? 49.318 24.566 -44.792 1.00 41.94 254 ASN A O 1
ATOM 2128 N N . GLU A 1 255 ? 48.412 26.510 -44.128 1.00 38.34 255 GLU A N 1
ATOM 2129 C CA . GLU A 1 255 ? 48.884 27.327 -45.232 1.00 38.34 255 GLU A CA 1
ATOM 2130 C C . GLU A 1 255 ? 48.888 28.785 -44.773 1.00 38.34 255 GLU A C 1
ATOM 2132 O O . GLU A 1 255 ? 47.891 29.357 -44.339 1.00 38.34 255 GLU A O 1
ATOM 2137 N N . SER A 1 256 ? 50.104 29.313 -44.769 1.00 42.38 256 SER A N 1
ATOM 2138 C CA . SER A 1 256 ? 50.487 30.708 -44.652 1.00 42.38 256 SER A CA 1
ATOM 2139 C C . SER A 1 256 ? 49.578 31.636 -45.455 1.00 42.38 256 SER A C 1
ATOM 2141 O O . SER A 1 256 ? 49.443 31.447 -46.661 1.00 42.38 256 SER A O 1
ATOM 2143 N N . ASN A 1 257 ? 49.044 32.678 -44.821 1.00 35.00 257 ASN A N 1
ATOM 2144 C CA . ASN A 1 257 ? 49.346 34.065 -45.183 1.00 35.00 257 ASN A CA 1
ATOM 2145 C C . ASN A 1 257 ? 48.638 35.048 -44.245 1.00 35.00 257 ASN A C 1
ATOM 2147 O O . ASN A 1 257 ? 47.604 34.749 -43.653 1.00 35.00 257 ASN A O 1
ATOM 2151 N N . GLU A 1 258 ? 49.302 36.187 -44.093 1.00 45.19 258 GLU A N 1
ATOM 2152 C CA . GLU A 1 258 ? 48.905 37.429 -43.437 1.00 45.19 258 GLU A CA 1
ATOM 2153 C C . GLU A 1 258 ? 47.388 37.677 -43.411 1.00 45.19 258 GLU A C 1
ATOM 2155 O O . GLU A 1 258 ? 46.744 37.745 -44.449 1.00 45.19 258 GLU A O 1
ATOM 2160 N N . ASP A 1 259 ? 46.816 37.824 -42.215 1.00 35.16 259 ASP A N 1
ATOM 2161 C CA . ASP A 1 259 ? 46.204 39.090 -41.805 1.00 35.16 259 ASP A CA 1
ATOM 2162 C C . ASP A 1 259 ? 45.547 38.964 -40.429 1.00 35.16 259 ASP A C 1
ATOM 2164 O O . ASP A 1 259 ? 44.670 38.143 -40.155 1.00 35.16 259 ASP A O 1
ATOM 2168 N N . THR A 1 260 ? 45.980 39.849 -39.541 1.00 44.78 260 THR A N 1
ATOM 2169 C CA . THR A 1 260 ? 45.336 40.176 -38.275 1.00 44.78 260 THR A CA 1
ATOM 2170 C C . THR A 1 260 ? 43.885 40.589 -38.537 1.00 44.78 260 THR A C 1
ATOM 2172 O O . THR A 1 260 ? 43.621 41.726 -38.921 1.00 44.78 260 THR A O 1
ATOM 2175 N N . LYS A 1 261 ? 42.916 39.696 -38.303 1.00 37.19 261 LYS A N 1
ATOM 2176 C CA . LYS A 1 261 ? 41.495 40.068 -38.293 1.00 37.19 261 LYS A CA 1
ATOM 2177 C C . LYS A 1 261 ? 40.818 39.589 -37.011 1.00 37.19 261 LYS A C 1
ATOM 2179 O O . LYS A 1 261 ? 40.429 38.438 -36.879 1.00 37.19 261 LYS A O 1
ATOM 2184 N N . TYR A 1 262 ? 40.778 40.530 -36.070 1.00 35.53 262 TYR A N 1
ATOM 2185 C CA . TYR A 1 262 ? 39.849 40.716 -34.955 1.00 35.53 262 TYR A CA 1
ATOM 2186 C C . TYR A 1 262 ? 39.203 39.463 -34.342 1.00 35.53 262 TYR A C 1
ATOM 2188 O O . TYR A 1 262 ? 38.291 38.860 -34.897 1.00 35.53 262 TYR A O 1
ATOM 2196 N N . LEU A 1 263 ? 39.613 39.173 -33.104 1.00 41.50 263 LEU A N 1
ATOM 2197 C CA . LEU A 1 263 ? 38.798 38.446 -32.136 1.00 41.50 263 LEU A CA 1
ATOM 2198 C C . LEU A 1 263 ? 37.463 39.183 -31.964 1.00 41.50 263 LEU A C 1
ATOM 2200 O O . LEU A 1 263 ? 37.421 40.254 -31.359 1.00 41.50 263 LEU A O 1
ATOM 2204 N N . GLU A 1 264 ? 36.383 38.611 -32.482 1.00 37.12 264 GLU A N 1
ATOM 2205 C CA . GLU A 1 264 ? 35.034 39.056 -32.154 1.00 37.12 264 GLU A CA 1
ATOM 2206 C C . GLU A 1 264 ? 34.631 38.400 -30.819 1.00 37.12 264 GLU A C 1
ATOM 2208 O O . GLU A 1 264 ? 34.680 37.169 -30.699 1.00 37.12 264 GLU A O 1
ATOM 2213 N N . PRO A 1 265 ? 34.306 39.173 -29.767 1.00 38.59 265 PRO A N 1
ATOM 2214 C CA . PRO A 1 265 ? 33.870 38.592 -28.507 1.00 38.59 265 PRO A CA 1
ATOM 2215 C C . PRO A 1 265 ? 32.521 37.895 -28.711 1.00 38.59 265 PRO A C 1
ATOM 2217 O O . PRO A 1 265 ? 31.648 38.416 -29.402 1.00 38.59 265 PRO A O 1
ATOM 2220 N N . LEU A 1 266 ? 32.354 36.720 -28.090 1.00 38.59 266 LEU A N 1
ATOM 2221 C CA . LEU A 1 266 ? 31.099 35.964 -28.068 1.00 38.59 266 LEU A CA 1
ATOM 2222 C C . LEU A 1 266 ? 29.927 36.889 -27.693 1.00 38.59 266 LEU A C 1
ATOM 2224 O O . LEU A 1 266 ? 29.713 37.194 -26.518 1.00 38.59 266 LEU A O 1
ATOM 2228 N N . ASN A 1 267 ? 29.148 37.305 -28.691 1.00 32.16 267 ASN A N 1
ATOM 2229 C CA . ASN A 1 267 ? 27.910 38.029 -28.466 1.00 32.16 267 ASN A CA 1
ATOM 2230 C C . ASN A 1 267 ? 26.843 37.022 -28.038 1.00 32.16 267 ASN A C 1
ATOM 2232 O O . ASN A 1 267 ? 26.258 36.291 -28.837 1.00 32.16 267 ASN A O 1
ATOM 2236 N N . LEU A 1 268 ? 26.605 36.975 -26.730 1.00 40.44 268 LEU A N 1
ATOM 2237 C CA . LEU A 1 268 ? 25.570 36.174 -26.094 1.00 40.44 268 LEU A CA 1
ATOM 2238 C C . LEU A 1 268 ? 24.191 36.823 -26.317 1.00 40.44 268 LEU A C 1
ATOM 2240 O O . LEU A 1 268 ? 23.521 37.217 -25.368 1.00 40.44 268 LEU A O 1
ATOM 2244 N N . THR A 1 269 ? 23.771 37.040 -27.567 1.00 39.53 269 THR A N 1
ATOM 2245 C CA . THR A 1 269 ? 22.402 37.487 -27.886 1.00 39.53 269 THR A CA 1
ATOM 2246 C C . THR A 1 269 ? 22.078 37.280 -29.366 1.00 39.53 269 THR A C 1
ATOM 2248 O O . THR A 1 269 ? 22.099 38.192 -30.183 1.00 39.53 269 THR A O 1
ATOM 2251 N N . THR A 1 270 ? 21.714 36.058 -29.742 1.00 33.03 270 THR A N 1
ATOM 2252 C CA . THR A 1 270 ? 20.931 35.826 -30.961 1.00 33.03 270 THR A CA 1
ATOM 2253 C C . THR A 1 270 ? 19.851 34.814 -30.620 1.00 33.03 270 THR A C 1
ATOM 2255 O O . THR A 1 270 ? 20.130 33.666 -30.281 1.00 33.03 270 THR A O 1
ATOM 2258 N N . LYS A 1 271 ? 18.594 35.270 -30.620 1.00 42.44 271 LYS A N 1
ATOM 2259 C CA . LYS A 1 271 ? 17.426 34.394 -30.515 1.00 42.44 271 LYS A CA 1
ATOM 2260 C C . LYS A 1 271 ? 17.283 33.647 -31.839 1.00 42.44 271 LYS A C 1
ATOM 2262 O O . LYS A 1 271 ? 16.592 34.109 -32.738 1.00 42.44 271 LYS A O 1
ATOM 2267 N N . THR A 1 272 ? 17.916 32.488 -31.940 1.00 31.92 272 THR A N 1
ATOM 2268 C CA . THR A 1 272 ? 17.623 31.517 -32.995 1.00 31.92 272 THR A CA 1
ATOM 2269 C C . THR A 1 272 ? 16.299 30.839 -32.655 1.00 31.92 272 THR A C 1
ATOM 2271 O O . THR A 1 272 ? 16.233 30.021 -31.734 1.00 31.92 272 THR A O 1
ATOM 2274 N N . ILE A 1 273 ? 15.218 31.186 -33.359 1.00 36.69 273 ILE A N 1
ATOM 2275 C CA . ILE A 1 273 ? 13.967 30.425 -33.270 1.00 36.69 273 ILE A CA 1
ATOM 2276 C C . ILE A 1 273 ? 14.205 29.109 -34.009 1.00 36.69 273 ILE A C 1
ATOM 2278 O O . ILE A 1 273 ? 14.303 29.074 -35.229 1.00 36.69 273 ILE A O 1
ATOM 2282 N N . THR A 1 274 ? 14.364 28.030 -33.246 1.00 34.41 274 THR A N 1
ATOM 2283 C CA . THR A 1 274 ? 14.523 26.675 -33.781 1.00 34.41 274 THR A CA 1
ATOM 2284 C C . THR A 1 274 ? 13.173 25.975 -33.688 1.00 34.41 274 THR A C 1
ATOM 2286 O O . THR A 1 274 ? 12.772 25.560 -32.597 1.00 34.41 274 THR A O 1
ATOM 2289 N N . GLU A 1 275 ? 12.448 25.835 -34.798 1.00 34.75 275 GLU A N 1
ATOM 2290 C CA . GLU A 1 275 ? 11.295 24.933 -34.822 1.00 34.75 275 GLU A CA 1
ATOM 2291 C C . GLU A 1 275 ? 11.792 23.486 -34.801 1.00 34.75 275 GLU A C 1
ATOM 2293 O O . GLU A 1 275 ? 12.425 22.995 -35.731 1.00 34.75 275 GLU A O 1
ATOM 2298 N N . THR A 1 276 ? 11.537 22.806 -33.683 1.00 32.28 276 THR A N 1
ATOM 2299 C CA . THR A 1 276 ? 11.920 21.408 -33.478 1.00 32.28 276 THR A CA 1
ATOM 2300 C C . THR A 1 276 ? 10.685 20.534 -33.648 1.00 32.28 276 THR A C 1
ATOM 2302 O O . THR A 1 276 ? 9.829 20.493 -32.764 1.00 32.28 276 THR A O 1
ATOM 2305 N N . THR A 1 277 ? 10.584 19.799 -34.753 1.00 32.16 277 THR A N 1
ATOM 2306 C CA . THR A 1 277 ? 9.579 18.738 -34.896 1.00 32.16 277 THR A CA 1
ATOM 2307 C C . THR A 1 277 ? 10.181 17.395 -34.484 1.00 32.16 277 THR A C 1
ATOM 2309 O O . THR A 1 277 ? 11.144 16.909 -35.068 1.00 32.16 277 THR A O 1
ATOM 2312 N N . ALA A 1 278 ? 9.615 16.788 -33.438 1.00 29.56 278 ALA A N 1
ATOM 2313 C CA . ALA A 1 278 ? 10.017 15.473 -32.946 1.00 29.56 278 ALA A CA 1
ATOM 2314 C C . ALA A 1 278 ? 9.083 14.395 -33.509 1.00 29.56 278 ALA A C 1
ATOM 2316 O O . ALA A 1 278 ? 7.878 14.427 -33.260 1.00 29.56 278 ALA A O 1
ATOM 2317 N N . THR A 1 279 ? 9.630 13.412 -34.222 1.00 35.41 279 THR A N 1
ATOM 2318 C CA . THR A 1 279 ? 8.907 12.186 -34.585 1.00 35.41 279 THR A CA 1
ATOM 2319 C C . THR A 1 279 ? 9.389 11.028 -33.706 1.00 35.41 279 THR A C 1
ATOM 2321 O O . THR A 1 279 ? 10.576 10.731 -33.641 1.00 35.41 279 THR A O 1
ATOM 2324 N N . ASP A 1 280 ? 8.460 10.405 -32.969 1.00 30.50 280 ASP A N 1
ATOM 2325 C CA . ASP A 1 280 ? 8.726 9.325 -32.002 1.00 30.50 280 ASP A CA 1
ATOM 2326 C C . ASP A 1 280 ? 8.444 7.977 -32.694 1.00 30.50 280 ASP A C 1
ATOM 2328 O O . ASP A 1 280 ? 7.286 7.615 -32.916 1.00 30.50 280 ASP A O 1
ATOM 2332 N N . ARG A 1 281 ? 9.487 7.232 -33.078 1.00 38.31 281 ARG A N 1
ATOM 2333 C CA . ARG A 1 281 ? 9.363 5.821 -33.486 1.00 38.31 281 ARG A CA 1
ATOM 2334 C C . ARG A 1 281 ? 10.088 4.957 -32.463 1.00 38.31 281 ARG A C 1
ATOM 2336 O O . ARG A 1 281 ? 11.309 4.952 -32.397 1.00 38.31 281 ARG A O 1
ATOM 2343 N N . GLY A 1 282 ? 9.316 4.238 -31.653 1.00 30.66 282 GLY A N 1
ATOM 2344 C CA . GLY A 1 282 ? 9.850 3.314 -30.658 1.00 30.66 282 GLY A CA 1
ATOM 2345 C C . GLY A 1 282 ? 10.100 1.932 -31.252 1.00 30.66 282 GLY A C 1
ATOM 2346 O O . GLY A 1 282 ? 9.149 1.255 -31.643 1.00 30.66 282 GLY A O 1
ATOM 2347 N N . GLU A 1 283 ? 11.353 1.486 -31.252 1.00 34.09 283 GLU A N 1
ATOM 2348 C CA . GLU A 1 283 ? 11.701 0.074 -31.421 1.00 34.09 283 GLU A CA 1
ATOM 2349 C C . GLU A 1 283 ? 11.901 -0.589 -30.051 1.00 34.09 283 GLU A C 1
ATOM 2351 O O . GLU A 1 283 ? 12.588 -0.072 -29.169 1.00 34.09 283 GLU A O 1
ATOM 2356 N N . LYS A 1 284 ? 11.264 -1.748 -29.845 1.00 32.28 284 LYS A N 1
ATOM 2357 C CA . LYS A 1 284 ? 11.348 -2.514 -28.593 1.00 32.28 284 LYS A CA 1
ATOM 2358 C C . LYS A 1 284 ? 12.543 -3.464 -28.625 1.00 32.28 284 LYS A C 1
ATOM 2360 O O . LYS A 1 284 ? 12.558 -4.391 -29.431 1.00 32.28 284 LYS A O 1
ATOM 2365 N N . LYS A 1 285 ? 13.472 -3.333 -27.669 1.00 38.34 285 LYS A N 1
ATOM 2366 C CA . LYS A 1 285 ? 14.438 -4.401 -27.354 1.00 38.34 285 LYS A CA 1
ATOM 2367 C C . LYS A 1 285 ? 13.815 -5.469 -26.447 1.00 38.34 285 LYS A C 1
ATOM 2369 O O . LYS A 1 285 ? 12.974 -5.192 -25.590 1.00 38.34 285 LYS A O 1
ATOM 2374 N N . LEU A 1 286 ? 14.264 -6.710 -26.643 1.00 34.28 286 LEU A N 1
ATOM 2375 C CA . LEU A 1 286 ? 13.731 -7.947 -26.050 1.00 34.28 286 LEU A CA 1
ATOM 2376 C C . LEU A 1 286 ? 13.802 -8.019 -24.509 1.00 34.28 286 LEU A C 1
ATOM 2378 O O . LEU A 1 286 ? 13.119 -8.843 -23.897 1.00 34.28 286 LEU A O 1
ATOM 2382 N N . ASP A 1 287 ? 14.572 -7.152 -23.849 1.00 33.34 287 ASP A N 1
ATOM 2383 C CA . ASP A 1 287 ? 14.692 -7.138 -22.387 1.00 33.34 287 ASP A CA 1
ATOM 2384 C C . ASP A 1 287 ? 13.647 -6.254 -21.679 1.00 33.34 287 ASP A C 1
ATOM 2386 O O . ASP A 1 287 ? 13.470 -6.381 -20.464 1.00 33.34 287 ASP A O 1
ATOM 2390 N N . GLY A 1 288 ? 12.851 -5.475 -22.420 1.00 38.38 288 GLY A N 1
ATOM 2391 C CA . GLY A 1 288 ? 11.820 -4.591 -21.869 1.00 38.38 288 GLY A CA 1
ATOM 2392 C C . GLY A 1 288 ? 12.337 -3.238 -21.372 1.00 38.38 288 GLY A C 1
ATOM 2393 O O . GLY A 1 288 ? 11.572 -2.507 -20.744 1.00 38.38 288 GLY A O 1
ATOM 2394 N N . SER A 1 289 ? 13.595 -2.890 -21.648 1.00 34.94 289 SER A N 1
ATOM 2395 C CA . SER A 1 289 ? 14.068 -1.512 -21.555 1.00 34.94 289 SER A CA 1
ATOM 2396 C C . SER A 1 289 ? 13.629 -0.721 -22.798 1.00 34.94 289 SER A C 1
ATOM 2398 O O . SER A 1 289 ? 13.820 -1.149 -23.936 1.00 34.94 289 SER A O 1
ATOM 2400 N N . GLU A 1 290 ? 12.985 0.430 -22.585 1.00 32.22 290 GLU A N 1
ATOM 2401 C CA . GLU A 1 290 ? 12.771 1.428 -23.640 1.00 32.22 290 GLU A CA 1
ATOM 2402 C C . GLU A 1 290 ? 14.050 2.261 -23.762 1.00 32.22 290 GLU A C 1
ATOM 2404 O O . GLU A 1 290 ? 14.372 3.044 -22.866 1.00 32.22 290 GLU A O 1
ATOM 2409 N N . VAL A 1 291 ? 14.772 2.117 -24.875 1.00 36.59 291 VAL A N 1
ATOM 2410 C CA . VAL A 1 291 ? 15.715 3.148 -25.317 1.00 36.59 291 VAL A CA 1
ATOM 2411 C C . VAL A 1 291 ? 14.931 4.068 -26.238 1.00 36.59 291 VAL A C 1
ATOM 2413 O O . VAL A 1 291 ? 14.567 3.694 -27.348 1.00 36.59 291 VAL A O 1
ATOM 2416 N N . ARG A 1 292 ? 14.619 5.267 -25.748 1.00 35.44 292 ARG A N 1
ATOM 2417 C CA . ARG A 1 292 ? 14.069 6.340 -26.576 1.00 35.44 292 ARG A CA 1
ATOM 2418 C C . ARG A 1 292 ? 15.230 7.009 -27.297 1.00 35.44 292 ARG A C 1
ATOM 2420 O O . ARG A 1 292 ? 15.900 7.860 -26.717 1.00 35.44 292 ARG A O 1
ATOM 2427 N N . GLU A 1 293 ? 15.472 6.624 -28.541 1.00 34.31 293 GLU A N 1
ATOM 2428 C CA . GLU A 1 293 ? 16.320 7.420 -29.421 1.00 34.31 293 GLU A CA 1
ATOM 2429 C C . GLU A 1 293 ? 15.493 8.605 -29.923 1.00 34.31 293 GLU A C 1
ATOM 2431 O O . GLU A 1 293 ? 14.545 8.455 -30.690 1.00 34.31 293 GLU A O 1
ATOM 2436 N N . ARG A 1 294 ? 15.799 9.804 -29.416 1.00 31.52 294 ARG A N 1
ATOM 2437 C CA . ARG A 1 294 ? 15.299 11.042 -30.013 1.00 31.52 294 ARG A CA 1
ATOM 2438 C C . ARG A 1 294 ? 16.244 11.416 -31.140 1.00 31.52 294 ARG A C 1
ATOM 2440 O O . ARG A 1 294 ? 17.316 11.953 -30.877 1.00 31.52 294 ARG A O 1
ATOM 2447 N N . THR A 1 295 ? 15.841 11.177 -32.379 1.00 35.12 295 THR A N 1
ATOM 2448 C CA . THR A 1 295 ? 16.491 11.827 -33.515 1.00 35.12 295 THR A CA 1
ATOM 2449 C C . THR A 1 295 ? 15.988 13.265 -33.571 1.00 35.12 295 THR A C 1
ATOM 2451 O O . THR A 1 295 ? 14.802 13.512 -33.780 1.00 35.12 295 THR A O 1
ATOM 2454 N N . ILE A 1 296 ? 16.881 14.214 -33.300 1.00 30.97 296 ILE A N 1
ATOM 2455 C CA . ILE A 1 296 ? 16.608 15.644 -33.441 1.00 30.97 296 ILE A CA 1
ATOM 2456 C C . ILE A 1 296 ? 17.101 16.034 -34.829 1.00 30.97 296 ILE A C 1
ATOM 2458 O O . ILE A 1 296 ? 18.305 16.020 -35.080 1.00 30.97 296 ILE A O 1
ATOM 2462 N N . THR A 1 297 ? 16.181 16.348 -35.735 1.00 36.72 297 THR A N 1
ATOM 2463 C CA . THR A 1 297 ? 16.526 16.952 -37.022 1.00 36.72 297 THR A CA 1
ATOM 2464 C C . THR A 1 297 ? 16.283 18.448 -36.899 1.00 36.72 297 THR A C 1
ATOM 2466 O O . THR A 1 297 ? 15.141 18.882 -36.782 1.00 36.72 297 THR A O 1
ATOM 2469 N N . SER A 1 298 ? 17.361 19.229 -36.877 1.00 31.44 298 SER A N 1
ATOM 2470 C CA . SER A 1 298 ? 17.293 20.690 -36.878 1.00 31.44 298 SER A CA 1
ATOM 2471 C C . SER A 1 298 ? 17.515 21.181 -38.304 1.00 31.44 298 SER A C 1
ATOM 2473 O O . SER A 1 298 ? 18.618 21.044 -38.831 1.00 31.44 298 SER A O 1
ATOM 2475 N N . SER A 1 299 ? 16.487 21.735 -38.943 1.00 40.25 299 SER A N 1
ATOM 2476 C CA . SER A 1 299 ? 16.648 22.492 -40.187 1.00 40.25 299 SER A CA 1
ATOM 2477 C C . SER A 1 299 ? 16.853 23.964 -39.852 1.00 40.25 299 SER A C 1
ATOM 2479 O O . SER A 1 299 ? 16.040 24.558 -39.146 1.00 40.25 299 SER A O 1
ATOM 2481 N N . VAL A 1 300 ? 17.942 24.543 -40.352 1.00 36.12 300 VAL A N 1
ATOM 2482 C CA . VAL A 1 300 ? 18.230 25.975 -40.239 1.00 36.12 300 VAL A CA 1
ATOM 2483 C C . VAL A 1 300 ? 17.801 26.633 -41.544 1.00 36.12 300 VAL A C 1
ATOM 2485 O O . VAL A 1 300 ? 18.384 26.356 -42.589 1.00 36.12 300 VAL A O 1
ATOM 2488 N N . THR A 1 301 ? 16.786 27.489 -41.494 1.00 40.22 301 THR A N 1
ATOM 2489 C CA . THR A 1 301 ? 16.457 28.415 -42.583 1.00 40.22 301 THR A CA 1
ATOM 2490 C C . THR A 1 301 ? 16.949 29.802 -42.203 1.00 40.22 301 THR A C 1
ATOM 2492 O O . THR A 1 301 ? 16.480 30.392 -41.234 1.00 40.22 301 THR A O 1
ATOM 2495 N N . THR A 1 302 ? 17.920 30.305 -42.958 1.00 33.56 302 THR A N 1
ATOM 2496 C CA . THR A 1 302 ? 18.327 31.711 -42.947 1.00 33.56 302 THR A CA 1
ATOM 2497 C C . THR A 1 302 ? 17.380 32.491 -43.851 1.00 33.56 302 THR A C 1
ATOM 2499 O O . THR A 1 302 ? 17.440 32.332 -45.068 1.00 33.56 302 THR A O 1
ATOM 2502 N N . GLU A 1 303 ? 16.503 33.310 -43.272 1.00 35.06 303 GLU A N 1
ATOM 2503 C CA . GLU A 1 303 ? 15.911 34.427 -44.014 1.00 35.06 303 GLU A CA 1
ATOM 2504 C C . GLU A 1 303 ? 16.967 35.536 -44.105 1.00 35.06 303 GLU A C 1
ATOM 2506 O O . GLU A 1 303 ? 17.570 35.904 -43.094 1.00 35.06 303 GLU A O 1
ATOM 2511 N N . THR A 1 304 ? 17.252 35.976 -45.331 1.00 35.62 304 THR A N 1
ATOM 2512 C CA . THR A 1 304 ? 18.130 37.113 -45.653 1.00 35.62 304 THR A CA 1
ATOM 2513 C C . THR A 1 304 ? 17.491 38.439 -45.292 1.00 35.62 304 THR A C 1
ATOM 2515 O O . THR A 1 304 ? 16.297 38.592 -45.637 1.00 35.62 304 THR A O 1
#

Secondary structure (DSSP, 8-state):
-HHHHHHHHHHT-GGGGGSHHHHHHHHHHHHHHT-TT-HHHHHHHHHIIIIIIHHHHHHTT----TT-HHHHHHHHHHHHHHHHHHIIIIIS-HHHHHHH-HHHHHIIIII---HHHHHHHHHHHHHHHHHHHIIIIIITTHHHHHTT---HHHHHHHHHTTSHHHHHHHTS-HHHHHHHHHHHHHHHHHHHHTTHHHHHH-HHHHHHHHHHHHHHHHHHHHHHHHHHHHHHHHHHHHHHHHHHHHHHHSPP-----------------------------PPPPTTS----------------

Foldseek 3Di:
DVVCCVVCVVVLNNQVCLDPLVVLVVLLCCCQPPNLPDLLSLLLSLLCLQQVLLVCCVVVVQADAPVDPVSPVSNCSRQVSLVVNLCLQPPDDPVCCCVRRVSNVCCQPPVVDDLVSSLVSNVVSVVVSLVCSCVVPVPVCVVVVVVPRDHPLNVCLLVCCPPPLSVVLVPDDPVCSSVSVSVVVSVSSSVSSNCSSVLSNDSVVSVVSSVVSVVSNHVSNVVVVCVVVVVVVVVVVVVVVVVVVVVVPPDPPPDDDDDDDDDDPPPPDDPDPWDWDWDWDWDDDPSRDTDGDTDTDTDDDDDD

InterPro domains:
  IPR021261 Glycerophosphocholine acyltransferase 1 [PF10998] (1-74)
  IPR021261 Glycerophosphocholine acyltransferase 1 [PTHR31201] (1-255)